Protein 1R9I (pdb70)

Radius of gyration: 6.35 Å; Cα contacts (8 Å, |Δi|>4): 24; chains: 1; bounding box: 12×13×13 Å

Foldseek 3Di:
DPLVVHVPVVDPVNCDPD

Secondary structure (DSSP, 8-state):
-TTTT--GGGSTTT----

Organism: Conus purpurascens (NCBI:txid41690)

Solvent-accessible surface area: 2075 Å² total

Sequence (18 aa):
RLCCGFKSCRSRQCKHRCRLCCGFKSCRSRQCKHRCRLCCGFKSCRSRQCKHRCRLCCGFKSCRSRQCKHRCRLCCGFKSCRSRQCKHRCRLCCGFKSCRSRQCKHRCRLCCGFKSCRSRQCKHRCRLCCGFKSCRSRQCKHRCRLCCGFKSCRSRQCKHRCRLCCGFKSCRSRQCKHRCRLCCGFKSCRSRQCKHRCRLCCGFKSCRSRQCKHRCRLCCGFKSCRSRQCKHRCRLCCGFKSCRSRQCKHRCRLCCGFKSCRSRQCKHRCRLCCGFKSCRSRQCKHRCRLCCGFKSCRSRQCKHRCRLCCGFKSCRSRQCKHRCRLCCGFKSCRSRQCKHRCRLCCGFKSCRSRQCKHRC

InterPro domains:
  IPR004214 Conotoxin [PF02950] (2-71)
  IPR008036 Conotoxin, mu-type [PS60013] (53-71)

Structure (mmCIF, N/CA/C/O backbone):
data_1R9I
#
_entry.id   1R9I
#
loop_
_atom_site.group_PDB
_atom_site.id
_atom_site.type_symbol
_atom_site.label_atom_id
_atom_site.label_alt_id
_atom_site.label_comp_id
_atom_site.label_asym_id
_atom_site.label_entity_id
_atom_site.label_seq_id
_atom_site.pdbx_PDB_ins_code
_atom_site.Cartn_x
_atom_site.Cartn_y
_atom_site.Cartn_z
_atom_site.occupancy
_atom_site.B_iso_or_equiv
_atom_site.auth_seq_id
_atom_site.auth_comp_id
_atom_site.auth_asym_id
_atom_site.auth_atom_id
_atom_site.pdbx_PDB_model_num
ATOM 15 N N . ARG A 1 2 ? -4.541 3.268 4.162 1.00 0.00 2 ARG A N 1
ATOM 16 C CA . ARG A 1 2 ? -3.149 3.586 4.611 1.00 0.00 2 ARG A CA 1
ATOM 17 C C . ARG A 1 2 ? -2.200 2.476 4.115 1.00 0.00 2 ARG A C 1
ATOM 18 O O . ARG A 1 2 ? -1.370 1.982 4.850 1.00 0.00 2 ARG A O 1
ATOM 39 N N . LEU A 1 3 ? -2.354 2.124 2.865 1.00 0.00 3 LEU A N 1
ATOM 40 C CA . LEU A 1 3 ? -1.521 1.058 2.226 1.00 0.00 3 LEU A CA 1
ATOM 41 C C . LEU A 1 3 ? 0.005 1.339 2.194 1.00 0.00 3 LEU A C 1
ATOM 42 O O . LEU A 1 3 ? 0.602 1.710 3.184 1.00 0.00 3 LEU A O 1
ATOM 58 N N . CYS A 1 4 ? 0.580 1.142 1.036 1.00 0.00 4 CYS A N 1
ATOM 59 C CA . CYS A 1 4 ? 2.030 1.340 0.757 1.00 0.00 4 CYS A CA 1
ATOM 60 C C . CYS A 1 4 ? 2.731 2.451 1.532 1.00 0.00 4 CYS A C 1
ATOM 61 O O . CYS A 1 4 ? 3.732 2.200 2.176 1.00 0.00 4 CYS A O 1
ATOM 68 N N . CYS A 1 5 ? 2.185 3.636 1.449 1.00 0.00 5 CYS A N 1
ATOM 69 C CA . CYS A 1 5 ? 2.824 4.781 2.166 1.00 0.00 5 CYS A CA 1
ATOM 70 C C . CYS A 1 5 ? 2.186 5.022 3.543 1.00 0.00 5 CYS A C 1
ATOM 71 O O . CYS A 1 5 ? 2.776 5.669 4.385 1.00 0.00 5 CYS A O 1
ATOM 78 N N . GLY A 1 6 ? 1.003 4.495 3.748 1.00 0.00 6 GLY A N 1
ATOM 79 C CA . GLY A 1 6 ? 0.317 4.682 5.064 1.00 0.00 6 GLY A CA 1
ATOM 80 C C . GLY A 1 6 ? 1.083 3.886 6.128 1.00 0.00 6 GLY A C 1
ATOM 81 O O . GLY A 1 6 ? 1.555 4.451 7.096 1.00 0.00 6 GLY A O 1
ATOM 85 N N . PHE A 1 7 ? 1.179 2.597 5.906 1.00 0.00 7 PHE A N 1
ATOM 86 C CA . PHE A 1 7 ? 1.905 1.696 6.853 1.00 0.00 7 PHE A CA 1
ATOM 87 C C . PHE A 1 7 ? 2.851 0.735 6.093 1.00 0.00 7 PHE A C 1
ATOM 88 O O . PHE A 1 7 ? 2.580 0.328 4.975 1.00 0.00 7 PHE A O 1
ATOM 120 N N . LYS A 1 9 ? 3.655 -2.213 6.106 1.00 0.00 9 LYS A N 1
ATOM 121 C CA . LYS A 1 9 ? 3.266 -3.605 5.738 1.00 0.00 9 LYS A CA 1
ATOM 122 C C . LYS A 1 9 ? 3.046 -3.695 4.226 1.00 0.00 9 LYS A C 1
ATOM 123 O O . LYS A 1 9 ? 3.348 -4.721 3.643 1.00 0.00 9 LYS A O 1
ATOM 142 N N . SER A 1 10 ? 2.539 -2.642 3.621 1.00 0.00 10 SER A N 1
ATOM 143 C CA . SER A 1 10 ? 2.317 -2.698 2.151 1.00 0.00 10 SER A CA 1
ATOM 144 C C . SER A 1 10 ? 3.627 -2.450 1.381 1.00 0.00 10 SER A C 1
ATOM 145 O O . SER A 1 10 ? 3.739 -2.898 0.259 1.00 0.00 10 SER A O 1
ATOM 153 N N . CYS A 1 11 ? 4.575 -1.761 1.986 1.00 0.00 11 CYS A N 1
ATOM 154 C CA . CYS A 1 11 ? 5.886 -1.480 1.296 1.00 0.00 11 CYS A CA 1
ATOM 155 C C . CYS A 1 11 ? 6.650 -2.721 0.810 1.00 0.00 11 CYS A C 1
ATOM 156 O O . CYS A 1 11 ? 7.586 -2.598 0.043 1.00 0.00 11 CYS A O 1
ATOM 163 N N . ARG A 1 12 ? 6.231 -3.874 1.260 1.00 0.00 12 ARG A N 1
ATOM 164 C CA . ARG A 1 12 ? 6.910 -5.142 0.850 1.00 0.00 12 ARG A CA 1
ATOM 165 C C . ARG A 1 12 ? 6.446 -5.549 -0.566 1.00 0.00 12 ARG A C 1
ATOM 166 O O . ARG A 1 12 ? 6.965 -6.480 -1.152 1.00 0.00 12 ARG A O 1
ATOM 187 N N . SER A 1 13 ? 5.478 -4.824 -1.072 1.00 0.00 13 SER A N 1
ATOM 188 C CA . SER A 1 13 ? 4.922 -5.091 -2.431 1.00 0.00 13 SER A CA 1
ATOM 189 C C . SER A 1 13 ? 5.820 -4.444 -3.497 1.00 0.00 13 SER A C 1
ATOM 190 O O . SER A 1 13 ? 6.506 -3.475 -3.235 1.00 0.00 13 SER A O 1
ATOM 198 N N . ARG A 1 14 ? 5.771 -5.022 -4.672 1.00 0.00 14 ARG A N 1
ATOM 199 C CA . ARG A 1 14 ? 6.578 -4.527 -5.830 1.00 0.00 14 ARG A CA 1
ATOM 200 C C . ARG A 1 14 ? 6.179 -3.081 -6.178 1.00 0.00 14 ARG A C 1
ATOM 201 O O . ARG A 1 14 ? 7.018 -2.229 -6.398 1.00 0.00 14 ARG A O 1
ATOM 222 N N . GLN A 1 15 ? 4.885 -2.877 -6.208 1.00 0.00 15 GLN A N 1
ATOM 223 C CA . GLN A 1 15 ? 4.296 -1.541 -6.532 1.00 0.00 15 GLN A CA 1
ATOM 224 C C . GLN A 1 15 ? 4.517 -0.532 -5.394 1.00 0.00 15 GLN A C 1
ATOM 225 O O . GLN A 1 15 ? 4.701 0.639 -5.659 1.00 0.00 15 GLN A O 1
ATOM 239 N N . CYS A 1 16 ? 4.498 -1.003 -4.170 1.00 0.00 16 CYS A N 1
ATOM 240 C CA . CYS A 1 16 ? 4.700 -0.088 -3.001 1.00 0.00 16 CYS A CA 1
ATOM 241 C C . CYS A 1 16 ? 6.161 0.296 -2.702 1.00 0.00 16 CYS A C 1
ATOM 242 O O . CYS A 1 16 ? 6.403 1.361 -2.164 1.00 0.00 16 CYS A O 1
ATOM 249 N N . LYS A 1 17 ? 7.079 -0.570 -3.052 1.00 0.00 17 LYS A N 1
ATOM 250 C CA . LYS A 1 17 ? 8.540 -0.323 -2.810 1.00 0.00 17 LYS A CA 1
ATOM 251 C C . LYS A 1 17 ? 9.006 1.120 -3.131 1.00 0.00 17 LYS A C 1
ATOM 252 O O . LYS A 1 17 ? 9.669 1.714 -2.302 1.00 0.00 17 LYS A O 1
ATOM 286 N N . HIS A 1 19 ? 7.760 4.046 -3.186 1.00 0.00 19 HIS A N 1
ATOM 287 C CA . HIS A 1 19 ? 7.024 5.223 -2.621 1.00 0.00 19 HIS A CA 1
ATOM 288 C C . HIS A 1 19 ? 7.931 6.052 -1.709 1.00 0.00 19 HIS A C 1
ATOM 289 O O . HIS A 1 19 ? 8.972 5.590 -1.289 1.00 0.00 19 HIS A O 1
ATOM 303 N N . ARG A 1 20 ? 7.497 7.256 -1.433 1.00 0.00 20 ARG A N 1
ATOM 304 C CA . ARG A 1 20 ? 8.281 8.180 -0.552 1.00 0.00 20 ARG A CA 1
ATOM 305 C C . ARG A 1 20 ? 8.383 7.637 0.879 1.00 0.00 20 ARG A C 1
ATOM 306 O O . ARG A 1 20 ? 9.352 7.892 1.567 1.00 0.00 20 ARG A O 1
ATOM 327 N N . CYS A 1 21 ? 7.375 6.901 1.277 1.00 0.00 21 CYS A N 1
ATOM 328 C CA . CYS A 1 21 ? 7.350 6.310 2.654 1.00 0.00 21 CYS A CA 1
ATOM 329 C C . CYS A 1 21 ? 8.103 4.971 2.666 1.00 0.00 21 CYS A C 1
ATOM 330 O O . CYS A 1 21 ? 8.472 4.477 3.714 1.00 0.00 21 CYS A O 1
ATOM 364 N N . ARG A 1 2 ? -3.426 6.203 2.054 1.00 0.00 2 ARG A N 2
ATOM 365 C CA . ARG A 1 2 ? -2.566 5.326 1.210 1.00 0.00 2 ARG A CA 2
ATOM 366 C C . ARG A 1 2 ? -1.994 4.211 2.090 1.00 0.00 2 ARG A C 2
ATOM 367 O O . ARG A 1 2 ? -1.394 4.472 3.116 1.00 0.00 2 ARG A O 2
ATOM 388 N N . LEU A 1 3 ? -2.212 3.001 1.643 1.00 0.00 3 LEU A N 2
ATOM 389 C CA . LEU A 1 3 ? -1.724 1.792 2.376 1.00 0.00 3 LEU A CA 2
ATOM 390 C C . LEU A 1 3 ? -0.206 1.928 2.562 1.00 0.00 3 LEU A C 2
ATOM 391 O O . LEU A 1 3 ? 0.255 2.168 3.659 1.00 0.00 3 LEU A O 2
ATOM 407 N N . CYS A 1 4 ? 0.498 1.759 1.471 1.00 0.00 4 CYS A N 2
ATOM 408 C CA . CYS A 1 4 ? 1.991 1.857 1.403 1.00 0.00 4 CYS A CA 2
ATOM 409 C C . CYS A 1 4 ? 2.512 2.973 2.320 1.00 0.00 4 CYS A C 2
ATOM 410 O O . CYS A 1 4 ? 3.336 2.748 3.185 1.00 0.00 4 CYS A O 2
ATOM 417 N N . CYS A 1 5 ? 1.981 4.147 2.078 1.00 0.00 5 CYS A N 2
ATOM 418 C CA . CYS A 1 5 ? 2.372 5.352 2.864 1.00 0.00 5 CYS A CA 2
ATOM 419 C C . CYS A 1 5 ? 1.428 5.481 4.074 1.00 0.00 5 CYS A C 2
ATOM 420 O O . CYS A 1 5 ? 0.819 6.510 4.301 1.00 0.00 5 CYS A O 2
ATOM 427 N N . GLY A 1 6 ? 1.346 4.406 4.814 1.00 0.00 6 GLY A N 2
ATOM 428 C CA . GLY A 1 6 ? 0.476 4.357 6.027 1.00 0.00 6 GLY A CA 2
ATOM 429 C C . GLY A 1 6 ? 0.920 3.214 6.943 1.00 0.00 6 GLY A C 2
ATOM 430 O O . GLY A 1 6 ? 0.904 3.354 8.151 1.00 0.00 6 GLY A O 2
ATOM 434 N N . PHE A 1 7 ? 1.302 2.116 6.336 1.00 0.00 7 PHE A N 2
ATOM 435 C CA . PHE A 1 7 ? 1.760 0.925 7.112 1.00 0.00 7 PHE A CA 2
ATOM 436 C C . PHE A 1 7 ? 2.609 -0.044 6.256 1.00 0.00 7 PHE A C 2
ATOM 437 O O . PHE A 1 7 ? 2.360 -0.228 5.077 1.00 0.00 7 PHE A O 2
ATOM 469 N N . LYS A 1 9 ? 3.083 -3.034 5.735 1.00 0.00 9 LYS A N 2
ATOM 470 C CA . LYS A 1 9 ? 2.585 -4.270 5.063 1.00 0.00 9 LYS A CA 2
ATOM 471 C C . LYS A 1 9 ? 2.545 -4.014 3.558 1.00 0.00 9 LYS A C 2
ATOM 472 O O . LYS A 1 9 ? 2.890 -4.894 2.793 1.00 0.00 9 LYS A O 2
ATOM 491 N N . SER A 1 10 ? 2.135 -2.827 3.165 1.00 0.00 10 SER A N 2
ATOM 492 C CA . SER A 1 10 ? 2.086 -2.538 1.710 1.00 0.00 10 SER A CA 2
ATOM 493 C C . SER A 1 10 ? 3.503 -2.188 1.244 1.00 0.00 10 SER A C 2
ATOM 494 O O . SER A 1 10 ? 3.894 -2.636 0.186 1.00 0.00 10 SER A O 2
ATOM 502 N N . CYS A 1 11 ? 4.248 -1.420 2.010 1.00 0.00 11 CYS A N 2
ATOM 503 C CA . CYS A 1 11 ? 5.647 -1.070 1.571 1.00 0.00 11 CYS A CA 2
ATOM 504 C C . CYS A 1 11 ? 6.533 -2.287 1.280 1.00 0.00 11 CYS A C 2
ATOM 505 O O . CYS A 1 11 ? 7.528 -2.170 0.590 1.00 0.00 11 CYS A O 2
ATOM 512 N N . ARG A 1 12 ? 6.140 -3.415 1.811 1.00 0.00 12 ARG A N 2
ATOM 513 C CA . ARG A 1 12 ? 6.921 -4.670 1.605 1.00 0.00 12 ARG A CA 2
ATOM 514 C C . ARG A 1 12 ? 6.581 -5.317 0.239 1.00 0.00 12 ARG A C 2
ATOM 515 O O . ARG A 1 12 ? 6.957 -6.443 -0.021 1.00 0.00 12 ARG A O 2
ATOM 536 N N . SER A 1 13 ? 5.880 -4.584 -0.598 1.00 0.00 13 SER A N 2
ATOM 537 C CA . SER A 1 13 ? 5.492 -5.103 -1.952 1.00 0.00 13 SER A CA 2
ATOM 538 C C . SER A 1 13 ? 6.237 -4.318 -3.042 1.00 0.00 13 SER A C 2
ATOM 539 O O . SER A 1 13 ? 6.793 -3.265 -2.790 1.00 0.00 13 SER A O 2
ATOM 547 N N . ARG A 1 14 ? 6.210 -4.873 -4.227 1.00 0.00 14 ARG A N 2
ATOM 548 C CA . ARG A 1 14 ? 6.883 -4.244 -5.405 1.00 0.00 14 ARG A CA 2
ATOM 549 C C . ARG A 1 14 ? 6.140 -2.963 -5.823 1.00 0.00 14 ARG A C 2
ATOM 550 O O . ARG A 1 14 ? 6.748 -1.998 -6.246 1.00 0.00 14 ARG A O 2
ATOM 571 N N . GLN A 1 15 ? 4.838 -3.004 -5.684 1.00 0.00 15 GLN A N 2
ATOM 572 C CA . GLN A 1 15 ? 3.974 -1.839 -6.049 1.00 0.00 15 GLN A CA 2
ATOM 573 C C . GLN A 1 15 ? 4.332 -0.609 -5.199 1.00 0.00 15 GLN A C 2
ATOM 574 O O . GLN A 1 15 ? 4.458 0.485 -5.714 1.00 0.00 15 GLN A O 2
ATOM 588 N N . CYS A 1 16 ? 4.480 -0.844 -3.920 1.00 0.00 16 CYS A N 2
ATOM 589 C CA . CYS A 1 16 ? 4.829 0.252 -2.966 1.00 0.00 16 CYS A CA 2
ATOM 590 C C . CYS A 1 16 ? 6.333 0.570 -2.898 1.00 0.00 16 CYS A C 2
ATOM 591 O O . CYS A 1 16 ? 6.710 1.626 -2.424 1.00 0.00 16 CYS A O 2
ATOM 598 N N . LYS A 1 17 ? 7.139 -0.349 -3.368 1.00 0.00 17 LYS A N 2
ATOM 599 C CA . LYS A 1 17 ? 8.625 -0.159 -3.349 1.00 0.00 17 LYS A CA 2
ATOM 600 C C . LYS A 1 17 ? 9.125 1.228 -3.841 1.00 0.00 17 LYS A C 2
ATOM 601 O O . LYS A 1 17 ? 9.870 1.865 -3.120 1.00 0.00 17 LYS A O 2
ATOM 635 N N . HIS A 1 19 ? 7.965 4.135 -3.976 1.00 0.00 19 HIS A N 2
ATOM 636 C CA . HIS A 1 19 ? 7.469 5.371 -3.298 1.00 0.00 19 HIS A CA 2
ATOM 637 C C . HIS A 1 19 ? 8.462 5.884 -2.264 1.00 0.00 19 HIS A C 2
ATOM 638 O O . HIS A 1 19 ? 9.119 5.107 -1.602 1.00 0.00 19 HIS A O 2
ATOM 652 N N . ARG A 1 20 ? 8.529 7.189 -2.171 1.00 0.00 20 ARG A N 2
ATOM 653 C CA . ARG A 1 20 ? 9.452 7.861 -1.205 1.00 0.00 20 ARG A CA 2
ATOM 654 C C . ARG A 1 20 ? 8.996 7.601 0.238 1.00 0.00 20 ARG A C 2
ATOM 655 O O . ARG A 1 20 ? 9.771 7.747 1.162 1.00 0.00 20 ARG A O 2
ATOM 676 N N . CYS A 1 21 ? 7.750 7.222 0.383 1.00 0.00 21 CYS A N 2
ATOM 677 C CA . CYS A 1 21 ? 7.190 6.937 1.744 1.00 0.00 21 CYS A CA 2
ATOM 678 C C . CYS A 1 21 ? 7.812 5.634 2.258 1.00 0.00 21 CYS A C 2
ATOM 679 O O . CYS A 1 21 ? 7.999 5.441 3.443 1.00 0.00 21 CYS A O 2
ATOM 713 N N . ARG A 1 2 ? -3.755 4.909 0.463 1.00 0.00 2 ARG A N 3
ATOM 714 C CA . ARG A 1 2 ? -2.313 4.812 0.843 1.00 0.00 2 ARG A CA 3
ATOM 715 C C . ARG A 1 2 ? -2.052 3.666 1.836 1.00 0.00 2 ARG A C 3
ATOM 716 O O . ARG A 1 2 ? -2.004 3.875 3.034 1.00 0.00 2 ARG A O 3
ATOM 737 N N . LEU A 1 3 ? -1.894 2.477 1.306 1.00 0.00 3 LEU A N 3
ATOM 738 C CA . LEU A 1 3 ? -1.629 1.287 2.176 1.00 0.00 3 LEU A CA 3
ATOM 739 C C . LEU A 1 3 ? -0.133 1.321 2.512 1.00 0.00 3 LEU A C 3
ATOM 740 O O . LEU A 1 3 ? 0.259 1.313 3.660 1.00 0.00 3 LEU A O 3
ATOM 756 N N . CYS A 1 4 ? 0.628 1.352 1.449 1.00 0.00 4 CYS A N 3
ATOM 757 C CA . CYS A 1 4 ? 2.120 1.397 1.467 1.00 0.00 4 CYS A CA 3
ATOM 758 C C . CYS A 1 4 ? 2.641 2.472 2.433 1.00 0.00 4 CYS A C 3
ATOM 759 O O . CYS A 1 4 ? 3.327 2.179 3.394 1.00 0.00 4 CYS A O 3
ATOM 766 N N . CYS A 1 5 ? 2.273 3.690 2.122 1.00 0.00 5 CYS A N 3
ATOM 767 C CA . CYS A 1 5 ? 2.694 4.861 2.943 1.00 0.00 5 CYS A CA 3
ATOM 768 C C . CYS A 1 5 ? 1.978 4.893 4.294 1.00 0.00 5 CYS A C 3
ATOM 769 O O . CYS A 1 5 ? 2.594 5.164 5.308 1.00 0.00 5 CYS A O 3
ATOM 776 N N . GLY A 1 6 ? 0.696 4.615 4.265 1.00 0.00 6 GLY A N 3
ATOM 777 C CA . GLY A 1 6 ? -0.120 4.614 5.520 1.00 0.00 6 GLY A CA 3
ATOM 778 C C . GLY A 1 6 ? 0.463 3.652 6.560 1.00 0.00 6 GLY A C 3
ATOM 779 O O . GLY A 1 6 ? 0.432 3.922 7.744 1.00 0.00 6 GLY A O 3
ATOM 783 N N . PHE A 1 7 ? 0.976 2.553 6.065 1.00 0.00 7 PHE A N 3
ATOM 784 C CA . PHE A 1 7 ? 1.585 1.514 6.946 1.00 0.00 7 PHE A CA 3
ATOM 785 C C . PHE A 1 7 ? 2.536 0.559 6.173 1.00 0.00 7 PHE A C 3
ATOM 786 O O . PHE A 1 7 ? 2.230 0.095 5.086 1.00 0.00 7 PHE A O 3
ATOM 818 N N . LYS A 1 9 ? 3.341 -2.320 6.112 1.00 0.00 9 LYS A N 3
ATOM 819 C CA . LYS A 1 9 ? 2.968 -3.723 5.777 1.00 0.00 9 LYS A CA 3
ATOM 820 C C . LYS A 1 9 ? 2.859 -3.843 4.254 1.00 0.00 9 LYS A C 3
ATOM 821 O O . LYS A 1 9 ? 3.233 -4.870 3.718 1.00 0.00 9 LYS A O 3
ATOM 840 N N . SER A 1 10 ? 2.367 -2.817 3.589 1.00 0.00 10 SER A N 3
ATOM 841 C CA . SER A 1 10 ? 2.265 -2.943 2.106 1.00 0.00 10 SER A CA 3
ATOM 842 C C . SER A 1 10 ? 3.600 -2.613 1.421 1.00 0.00 10 SER A C 3
ATOM 843 O O . SER A 1 10 ? 3.779 -2.979 0.277 1.00 0.00 10 SER A O 3
ATOM 851 N N . CYS A 1 11 ? 4.502 -1.952 2.117 1.00 0.00 11 CYS A N 3
ATOM 852 C CA . CYS A 1 11 ? 5.829 -1.605 1.497 1.00 0.00 11 CYS A CA 3
ATOM 853 C C . CYS A 1 11 ? 6.647 -2.820 1.019 1.00 0.00 11 CYS A C 3
ATOM 854 O O . CYS A 1 11 ? 7.632 -2.653 0.325 1.00 0.00 11 CYS A O 3
ATOM 861 N N . ARG A 1 12 ? 6.221 -3.999 1.393 1.00 0.00 12 ARG A N 3
ATOM 862 C CA . ARG A 1 12 ? 6.951 -5.238 0.980 1.00 0.00 12 ARG A CA 3
ATOM 863 C C . ARG A 1 12 ? 6.587 -5.602 -0.478 1.00 0.00 12 ARG A C 3
ATOM 864 O O . ARG A 1 12 ? 7.234 -6.428 -1.093 1.00 0.00 12 ARG A O 3
ATOM 885 N N . SER A 1 13 ? 5.561 -4.960 -0.983 1.00 0.00 13 SER A N 3
ATOM 886 C CA . SER A 1 13 ? 5.087 -5.202 -2.380 1.00 0.00 13 SER A CA 3
ATOM 887 C C . SER A 1 13 ? 5.871 -4.331 -3.369 1.00 0.00 13 SER A C 3
ATOM 888 O O . SER A 1 13 ? 6.218 -3.205 -3.060 1.00 0.00 13 SER A O 3
ATOM 896 N N . ARG A 1 14 ? 6.116 -4.894 -4.529 1.00 0.00 14 ARG A N 3
ATOM 897 C CA . ARG A 1 14 ? 6.870 -4.171 -5.601 1.00 0.00 14 ARG A CA 3
ATOM 898 C C . ARG A 1 14 ? 6.198 -2.828 -5.924 1.00 0.00 14 ARG A C 3
ATOM 899 O O . ARG A 1 14 ? 6.865 -1.831 -6.116 1.00 0.00 14 ARG A O 3
ATOM 920 N N . GLN A 1 15 ? 4.888 -2.857 -5.966 1.00 0.00 15 GLN A N 3
ATOM 921 C CA . GLN A 1 15 ? 4.090 -1.629 -6.268 1.00 0.00 15 GLN A CA 3
ATOM 922 C C . GLN A 1 15 ? 4.409 -0.510 -5.264 1.00 0.00 15 GLN A C 3
ATOM 923 O O . GLN A 1 15 ? 4.414 0.652 -5.620 1.00 0.00 15 GLN A O 3
ATOM 937 N N . CYS A 1 16 ? 4.665 -0.907 -4.043 1.00 0.00 16 CYS A N 3
ATOM 938 C CA . CYS A 1 16 ? 4.991 0.077 -2.970 1.00 0.00 16 CYS A CA 3
ATOM 939 C C . CYS A 1 16 ? 6.465 0.499 -2.903 1.00 0.00 16 CYS A C 3
ATOM 940 O O . CYS A 1 16 ? 6.757 1.559 -2.382 1.00 0.00 16 CYS A O 3
ATOM 947 N N . LYS A 1 17 ? 7.351 -0.321 -3.414 1.00 0.00 17 LYS A N 3
ATOM 948 C CA . LYS A 1 17 ? 8.814 0.028 -3.382 1.00 0.00 17 LYS A CA 3
ATOM 949 C C . LYS A 1 17 ? 9.141 1.455 -3.895 1.00 0.00 17 LYS A C 3
ATOM 950 O O . LYS A 1 17 ? 9.859 2.162 -3.216 1.00 0.00 17 LYS A O 3
ATOM 984 N N . HIS A 1 19 ? 7.733 4.086 -3.710 1.00 0.00 19 HIS A N 3
ATOM 985 C CA . HIS A 1 19 ? 7.154 5.169 -2.861 1.00 0.00 19 HIS A CA 3
ATOM 986 C C . HIS A 1 19 ? 8.239 5.731 -1.961 1.00 0.00 19 HIS A C 3
ATOM 987 O O . HIS A 1 19 ? 9.004 4.984 -1.389 1.00 0.00 19 HIS A O 3
ATOM 1001 N N . ARG A 1 20 ? 8.265 7.037 -1.872 1.00 0.00 20 ARG A N 3
ATOM 1002 C CA . ARG A 1 20 ? 9.277 7.736 -1.021 1.00 0.00 20 ARG A CA 3
ATOM 1003 C C . ARG A 1 20 ? 8.969 7.470 0.461 1.00 0.00 20 ARG A C 3
ATOM 1004 O O . ARG A 1 20 ? 9.807 7.677 1.318 1.00 0.00 20 ARG A O 3
ATOM 1025 N N . CYS A 1 21 ? 7.764 7.014 0.707 1.00 0.00 21 CYS A N 3
ATOM 1026 C CA . CYS A 1 21 ? 7.316 6.705 2.103 1.00 0.00 21 CYS A CA 3
ATOM 1027 C C . CYS A 1 21 ? 8.005 5.405 2.536 1.00 0.00 21 CYS A C 3
ATOM 1028 O O . CYS A 1 21 ? 8.323 5.210 3.693 1.00 0.00 21 CYS A O 3
ATOM 1062 N N . ARG A 1 2 ? -3.548 5.581 1.568 1.00 0.00 2 ARG A N 4
ATOM 1063 C CA . ARG A 1 2 ? -2.152 5.370 2.054 1.00 0.00 2 ARG A CA 4
ATOM 1064 C C . ARG A 1 2 ? -2.004 3.957 2.633 1.00 0.00 2 ARG A C 4
ATOM 1065 O O . ARG A 1 2 ? -2.189 3.734 3.813 1.00 0.00 2 ARG A O 4
ATOM 1086 N N . LEU A 1 3 ? -1.676 3.036 1.763 1.00 0.00 3 LEU A N 4
ATOM 1087 C CA . LEU A 1 3 ? -1.497 1.620 2.195 1.00 0.00 3 LEU A CA 4
ATOM 1088 C C . LEU A 1 3 ? -0.036 1.460 2.619 1.00 0.00 3 LEU A C 4
ATOM 1089 O O . LEU A 1 3 ? 0.268 1.254 3.776 1.00 0.00 3 LEU A O 4
ATOM 1105 N N . CYS A 1 4 ? 0.805 1.563 1.627 1.00 0.00 4 CYS A N 4
ATOM 1106 C CA . CYS A 1 4 ? 2.285 1.452 1.756 1.00 0.00 4 CYS A CA 4
ATOM 1107 C C . CYS A 1 4 ? 2.848 2.424 2.804 1.00 0.00 4 CYS A C 4
ATOM 1108 O O . CYS A 1 4 ? 3.470 2.022 3.768 1.00 0.00 4 CYS A O 4
ATOM 1115 N N . CYS A 1 5 ? 2.585 3.684 2.561 1.00 0.00 5 CYS A N 4
ATOM 1116 C CA . CYS A 1 5 ? 3.071 4.763 3.470 1.00 0.00 5 CYS A CA 4
ATOM 1117 C C . CYS A 1 5 ? 2.296 4.788 4.790 1.00 0.00 5 CYS A C 4
ATOM 1118 O O . CYS A 1 5 ? 2.875 5.007 5.836 1.00 0.00 5 CYS A O 4
ATOM 1125 N N . GLY A 1 6 ? 1.008 4.564 4.699 1.00 0.00 6 GLY A N 4
ATOM 1126 C CA . GLY A 1 6 ? 0.152 4.566 5.926 1.00 0.00 6 GLY A CA 4
ATOM 1127 C C . GLY A 1 6 ? 0.567 3.444 6.883 1.00 0.00 6 GLY A C 4
ATOM 1128 O O . GLY A 1 6 ? 0.524 3.618 8.086 1.00 0.00 6 GLY A O 4
ATOM 1132 N N . PHE A 1 7 ? 0.955 2.327 6.317 1.00 0.00 7 PHE A N 4
ATOM 1133 C CA . PHE A 1 7 ? 1.385 1.159 7.143 1.00 0.00 7 PHE A CA 4
ATOM 1134 C C . PHE A 1 7 ? 2.246 0.127 6.367 1.00 0.00 7 PHE A C 4
ATOM 1135 O O . PHE A 1 7 ? 1.979 -0.204 5.223 1.00 0.00 7 PHE A O 4
ATOM 1167 N N . LYS A 1 9 ? 2.720 -2.833 6.047 1.00 0.00 9 LYS A N 4
ATOM 1168 C CA . LYS A 1 9 ? 2.230 -4.133 5.502 1.00 0.00 9 LYS A CA 4
ATOM 1169 C C . LYS A 1 9 ? 2.213 -4.071 3.974 1.00 0.00 9 LYS A C 4
ATOM 1170 O O . LYS A 1 9 ? 2.515 -5.066 3.342 1.00 0.00 9 LYS A O 4
ATOM 1189 N N . SER A 1 10 ? 1.871 -2.931 3.413 1.00 0.00 10 SER A N 4
ATOM 1190 C CA . SER A 1 10 ? 1.851 -2.860 1.922 1.00 0.00 10 SER A CA 4
ATOM 1191 C C . SER A 1 10 ? 3.252 -2.499 1.419 1.00 0.00 10 SER A C 4
ATOM 1192 O O . SER A 1 10 ? 3.665 -2.970 0.381 1.00 0.00 10 SER A O 4
ATOM 1200 N N . CYS A 1 11 ? 3.929 -1.680 2.185 1.00 0.00 11 CYS A N 4
ATOM 1201 C CA . CYS A 1 11 ? 5.322 -1.192 1.886 1.00 0.00 11 CYS A CA 4
ATOM 1202 C C . CYS A 1 11 ? 6.322 -2.288 1.457 1.00 0.00 11 CYS A C 4
ATOM 1203 O O . CYS A 1 11 ? 7.335 -1.996 0.850 1.00 0.00 11 CYS A O 4
ATOM 1210 N N . ARG A 1 12 ? 5.995 -3.511 1.787 1.00 0.00 12 ARG A N 4
ATOM 1211 C CA . ARG A 1 12 ? 6.858 -4.690 1.452 1.00 0.00 12 ARG A CA 4
ATOM 1212 C C . ARG A 1 12 ? 6.705 -5.163 -0.015 1.00 0.00 12 ARG A C 4
ATOM 1213 O O . ARG A 1 12 ? 7.473 -5.988 -0.473 1.00 0.00 12 ARG A O 4
ATOM 1234 N N . SER A 1 13 ? 5.734 -4.629 -0.712 1.00 0.00 13 SER A N 4
ATOM 1235 C CA . SER A 1 13 ? 5.494 -5.021 -2.139 1.00 0.00 13 SER A CA 4
ATOM 1236 C C . SER A 1 13 ? 6.297 -4.169 -3.125 1.00 0.00 13 SER A C 4
ATOM 1237 O O . SER A 1 13 ? 6.647 -3.041 -2.837 1.00 0.00 13 SER A O 4
ATOM 1245 N N . ARG A 1 14 ? 6.555 -4.759 -4.268 1.00 0.00 14 ARG A N 4
ATOM 1246 C CA . ARG A 1 14 ? 7.326 -4.057 -5.341 1.00 0.00 14 ARG A CA 4
ATOM 1247 C C . ARG A 1 14 ? 6.546 -2.801 -5.755 1.00 0.00 14 ARG A C 4
ATOM 1248 O O . ARG A 1 14 ? 7.127 -1.797 -6.114 1.00 0.00 14 ARG A O 4
ATOM 1269 N N . GLN A 1 15 ? 5.243 -2.919 -5.681 1.00 0.00 15 GLN A N 4
ATOM 1270 C CA . GLN A 1 15 ? 4.323 -1.797 -6.041 1.00 0.00 15 GLN A CA 4
ATOM 1271 C C . GLN A 1 15 ? 4.631 -0.599 -5.131 1.00 0.00 15 GLN A C 4
ATOM 1272 O O . GLN A 1 15 ? 4.617 0.533 -5.575 1.00 0.00 15 GLN A O 4
ATOM 1286 N N . CYS A 1 16 ? 4.900 -0.901 -3.885 1.00 0.00 16 CYS A N 4
ATOM 1287 C CA . CYS A 1 16 ? 5.217 0.162 -2.890 1.00 0.00 16 CYS A CA 4
ATOM 1288 C C . CYS A 1 16 ? 6.664 0.669 -2.926 1.00 0.00 16 CYS A C 4
ATOM 1289 O O . CYS A 1 16 ? 6.910 1.777 -2.493 1.00 0.00 16 CYS A O 4
ATOM 1296 N N . LYS A 1 17 ? 7.579 -0.128 -3.423 1.00 0.00 17 LYS A N 4
ATOM 1297 C CA . LYS A 1 17 ? 9.007 0.332 -3.480 1.00 0.00 17 LYS A CA 4
ATOM 1298 C C . LYS A 1 17 ? 9.211 1.725 -4.140 1.00 0.00 17 LYS A C 4
ATOM 1299 O O . LYS A 1 17 ? 9.930 2.532 -3.582 1.00 0.00 17 LYS A O 4
ATOM 1333 N N . HIS A 1 19 ? 7.566 4.230 -4.028 1.00 0.00 19 HIS A N 4
ATOM 1334 C CA . HIS A 1 19 ? 6.986 5.339 -3.204 1.00 0.00 19 HIS A CA 4
ATOM 1335 C C . HIS A 1 19 ? 8.122 5.981 -2.406 1.00 0.00 19 HIS A C 4
ATOM 1336 O O . HIS A 1 19 ? 9.037 5.293 -2.003 1.00 0.00 19 HIS A O 4
ATOM 1350 N N . ARG A 1 20 ? 8.040 7.270 -2.197 1.00 0.00 20 ARG A N 4
ATOM 1351 C CA . ARG A 1 20 ? 9.109 7.980 -1.421 1.00 0.00 20 ARG A CA 4
ATOM 1352 C C . ARG A 1 20 ? 9.104 7.548 0.055 1.00 0.00 20 ARG A C 4
ATOM 1353 O O . ARG A 1 20 ? 10.077 7.743 0.758 1.00 0.00 20 ARG A O 4
ATOM 1374 N N . CYS A 1 21 ? 8.004 6.971 0.471 1.00 0.00 21 CYS A N 4
ATOM 1375 C CA . CYS A 1 21 ? 7.855 6.499 1.885 1.00 0.00 21 CYS A CA 4
ATOM 1376 C C . CYS A 1 21 ? 8.514 5.118 2.046 1.00 0.00 21 CYS A C 4
ATOM 1377 O O . CYS A 1 21 ? 8.864 4.721 3.141 1.00 0.00 21 CYS A O 4
ATOM 1411 N N . ARG A 1 2 ? -3.057 6.026 1.119 1.00 0.00 2 ARG A N 5
ATOM 1412 C CA . ARG A 1 2 ? -1.581 5.898 1.333 1.00 0.00 2 ARG A CA 5
ATOM 1413 C C . ARG A 1 2 ? -1.339 4.629 2.174 1.00 0.00 2 ARG A C 5
ATOM 1414 O O . ARG A 1 2 ? -0.869 4.688 3.294 1.00 0.00 2 ARG A O 5
ATOM 1435 N N . LEU A 1 3 ? -1.681 3.507 1.590 1.00 0.00 3 LEU A N 5
ATOM 1436 C CA . LEU A 1 3 ? -1.509 2.186 2.273 1.00 0.00 3 LEU A CA 5
ATOM 1437 C C . LEU A 1 3 ? -0.040 1.905 2.648 1.00 0.00 3 LEU A C 5
ATOM 1438 O O . LEU A 1 3 ? 0.268 1.634 3.791 1.00 0.00 3 LEU A O 5
ATOM 1454 N N . CYS A 1 4 ? 0.808 1.980 1.658 1.00 0.00 4 CYS A N 5
ATOM 1455 C CA . CYS A 1 4 ? 2.279 1.751 1.791 1.00 0.00 4 CYS A CA 5
ATOM 1456 C C . CYS A 1 4 ? 2.884 2.611 2.918 1.00 0.00 4 CYS A C 5
ATOM 1457 O O . CYS A 1 4 ? 3.412 2.101 3.888 1.00 0.00 4 CYS A O 5
ATOM 1464 N N . CYS A 1 5 ? 2.771 3.901 2.727 1.00 0.00 5 CYS A N 5
ATOM 1465 C CA . CYS A 1 5 ? 3.301 4.907 3.700 1.00 0.00 5 CYS A CA 5
ATOM 1466 C C . CYS A 1 5 ? 2.660 4.764 5.087 1.00 0.00 5 CYS A C 5
ATOM 1467 O O . CYS A 1 5 ? 3.340 4.722 6.095 1.00 0.00 5 CYS A O 5
ATOM 1474 N N . GLY A 1 6 ? 1.354 4.692 5.071 1.00 0.00 6 GLY A N 5
ATOM 1475 C CA . GLY A 1 6 ? 0.553 4.558 6.322 1.00 0.00 6 GLY A CA 5
ATOM 1476 C C . GLY A 1 6 ? 0.884 3.290 7.104 1.00 0.00 6 GLY A C 5
ATOM 1477 O O . GLY A 1 6 ? 0.846 3.299 8.320 1.00 0.00 6 GLY A O 5
ATOM 1481 N N . PHE A 1 7 ? 1.198 2.238 6.389 1.00 0.00 7 PHE A N 5
ATOM 1482 C CA . PHE A 1 7 ? 1.535 0.951 7.070 1.00 0.00 7 PHE A CA 5
ATOM 1483 C C . PHE A 1 7 ? 2.329 -0.076 6.224 1.00 0.00 7 PHE A C 5
ATOM 1484 O O . PHE A 1 7 ? 2.130 -0.227 5.029 1.00 0.00 7 PHE A O 5
ATOM 1516 N N . LYS A 1 9 ? 2.394 -3.024 5.681 1.00 0.00 9 LYS A N 5
ATOM 1517 C CA . LYS A 1 9 ? 1.732 -4.177 5.005 1.00 0.00 9 LYS A CA 5
ATOM 1518 C C . LYS A 1 9 ? 1.861 -4.003 3.493 1.00 0.00 9 LYS A C 5
ATOM 1519 O O . LYS A 1 9 ? 2.066 -4.988 2.807 1.00 0.00 9 LYS A O 5
ATOM 1538 N N . SER A 1 10 ? 1.747 -2.785 3.005 1.00 0.00 10 SER A N 5
ATOM 1539 C CA . SER A 1 10 ? 1.874 -2.612 1.526 1.00 0.00 10 SER A CA 5
ATOM 1540 C C . SER A 1 10 ? 3.319 -2.253 1.153 1.00 0.00 10 SER A C 5
ATOM 1541 O O . SER A 1 10 ? 3.795 -2.651 0.109 1.00 0.00 10 SER A O 5
ATOM 1549 N N . CYS A 1 11 ? 3.968 -1.519 2.022 1.00 0.00 11 CYS A N 5
ATOM 1550 C CA . CYS A 1 11 ? 5.393 -1.074 1.819 1.00 0.00 11 CYS A CA 5
ATOM 1551 C C . CYS A 1 11 ? 6.373 -2.229 1.535 1.00 0.00 11 CYS A C 5
ATOM 1552 O O . CYS A 1 11 ? 7.450 -2.013 1.013 1.00 0.00 11 CYS A O 5
ATOM 1559 N N . ARG A 1 12 ? 5.958 -3.418 1.889 1.00 0.00 12 ARG A N 5
ATOM 1560 C CA . ARG A 1 12 ? 6.791 -4.645 1.687 1.00 0.00 12 ARG A CA 5
ATOM 1561 C C . ARG A 1 12 ? 6.730 -5.145 0.226 1.00 0.00 12 ARG A C 5
ATOM 1562 O O . ARG A 1 12 ? 7.568 -5.916 -0.199 1.00 0.00 12 ARG A O 5
ATOM 1583 N N . SER A 1 13 ? 5.742 -4.682 -0.495 1.00 0.00 13 SER A N 5
ATOM 1584 C CA . SER A 1 13 ? 5.552 -5.081 -1.922 1.00 0.00 13 SER A CA 5
ATOM 1585 C C . SER A 1 13 ? 6.323 -4.174 -2.885 1.00 0.00 13 SER A C 5
ATOM 1586 O O . SER A 1 13 ? 6.540 -3.008 -2.612 1.00 0.00 13 SER A O 5
ATOM 1594 N N . ARG A 1 14 ? 6.703 -4.768 -3.989 1.00 0.00 14 ARG A N 5
ATOM 1595 C CA . ARG A 1 14 ? 7.464 -4.044 -5.053 1.00 0.00 14 ARG A CA 5
ATOM 1596 C C . ARG A 1 14 ? 6.624 -2.873 -5.576 1.00 0.00 14 ARG A C 5
ATOM 1597 O O . ARG A 1 14 ? 7.156 -1.890 -6.050 1.00 0.00 14 ARG A O 5
ATOM 1618 N N . GLN A 1 15 ? 5.328 -3.029 -5.468 1.00 0.00 15 GLN A N 5
ATOM 1619 C CA . GLN A 1 15 ? 4.373 -1.978 -5.928 1.00 0.00 15 GLN A CA 5
ATOM 1620 C C . GLN A 1 15 ? 4.593 -0.703 -5.095 1.00 0.00 15 GLN A C 5
ATOM 1621 O O . GLN A 1 15 ? 4.502 0.396 -5.608 1.00 0.00 15 GLN A O 5
ATOM 1635 N N . CYS A 1 16 ? 4.876 -0.905 -3.832 1.00 0.00 16 CYS A N 5
ATOM 1636 C CA . CYS A 1 16 ? 5.115 0.237 -2.902 1.00 0.00 16 CYS A CA 5
ATOM 1637 C C . CYS A 1 16 ? 6.548 0.757 -2.851 1.00 0.00 16 CYS A C 5
ATOM 1638 O O . CYS A 1 16 ? 6.749 1.901 -2.497 1.00 0.00 16 CYS A O 5
ATOM 1645 N N . LYS A 1 17 ? 7.506 -0.071 -3.187 1.00 0.00 17 LYS A N 5
ATOM 1646 C CA . LYS A 1 17 ? 8.927 0.407 -3.153 1.00 0.00 17 LYS A CA 5
ATOM 1647 C C . LYS A 1 17 ? 9.194 1.721 -3.939 1.00 0.00 17 LYS A C 5
ATOM 1648 O O . LYS A 1 17 ? 9.903 2.565 -3.428 1.00 0.00 17 LYS A O 5
ATOM 1682 N N . HIS A 1 19 ? 7.557 4.208 -4.077 1.00 0.00 19 HIS A N 5
ATOM 1683 C CA . HIS A 1 19 ? 6.946 5.36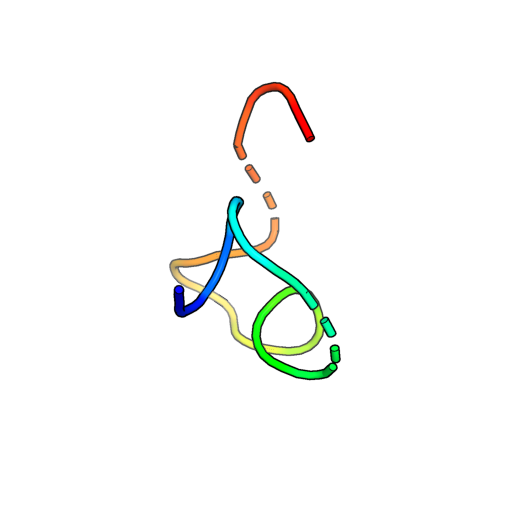9 -3.350 1.00 0.00 19 HIS A CA 5
ATOM 1684 C C . HIS A 1 19 ? 8.030 6.105 -2.566 1.00 0.00 19 HIS A C 5
ATOM 1685 O O . HIS A 1 19 ? 9.012 5.511 -2.167 1.00 0.00 19 HIS A O 5
ATOM 1699 N N . ARG A 1 20 ? 7.818 7.380 -2.366 1.00 0.00 20 ARG A N 5
ATOM 1700 C CA . ARG A 1 20 ? 8.803 8.217 -1.610 1.00 0.00 20 ARG A CA 5
ATOM 1701 C C . ARG A 1 20 ? 8.863 7.757 -0.141 1.00 0.00 20 ARG A C 5
ATOM 1702 O O . ARG A 1 20 ? 9.809 8.042 0.566 1.00 0.00 20 ARG A O 5
ATOM 1723 N N . CYS A 1 21 ? 7.834 7.051 0.256 1.00 0.00 21 CYS A N 5
ATOM 1724 C CA . CYS A 1 21 ? 7.723 6.521 1.648 1.00 0.00 21 CYS A CA 5
ATOM 1725 C C . CYS A 1 21 ? 8.481 5.208 1.854 1.00 0.00 21 CYS A C 5
ATOM 1726 O O . CYS A 1 21 ? 8.893 4.894 2.955 1.00 0.00 21 CYS A O 5
ATOM 1760 N N . ARG A 1 2 ? -3.762 5.997 3.101 1.00 0.00 2 ARG A N 6
ATOM 1761 C CA . ARG A 1 2 ? -2.328 5.868 3.502 1.00 0.00 2 ARG A CA 6
ATOM 1762 C C . ARG A 1 2 ? -1.974 4.373 3.465 1.00 0.00 2 ARG A C 6
ATOM 1763 O O . ARG A 1 2 ? -1.958 3.688 4.470 1.00 0.00 2 ARG A O 6
ATOM 1784 N N . LEU A 1 3 ? -1.701 3.926 2.266 1.00 0.00 3 LEU A N 6
ATOM 1785 C CA . LEU A 1 3 ? -1.333 2.500 2.005 1.00 0.00 3 LEU A CA 6
ATOM 1786 C C . LEU A 1 3 ? 0.133 2.329 2.471 1.00 0.00 3 LEU A C 6
ATOM 1787 O O . LEU A 1 3 ? 0.408 2.481 3.642 1.00 0.00 3 LEU A O 6
ATOM 1803 N N . CYS A 1 4 ? 1.014 2.013 1.555 1.00 0.00 4 CYS A N 6
ATOM 1804 C CA . CYS A 1 4 ? 2.477 1.815 1.807 1.00 0.00 4 CYS A CA 6
ATOM 1805 C C . CYS A 1 4 ? 3.028 2.760 2.899 1.00 0.00 4 CYS A C 6
ATOM 1806 O O . CYS A 1 4 ? 3.605 2.326 3.877 1.00 0.00 4 CYS A O 6
ATOM 1813 N N . CYS A 1 5 ? 2.815 4.034 2.681 1.00 0.00 5 CYS A N 6
ATOM 1814 C CA . CYS A 1 5 ? 3.288 5.087 3.636 1.00 0.00 5 CYS A CA 6
ATOM 1815 C C . CYS A 1 5 ? 2.633 4.977 5.027 1.00 0.00 5 CYS A C 6
ATOM 1816 O O . CYS A 1 5 ? 3.296 5.143 6.033 1.00 0.00 5 CYS A O 6
ATOM 1823 N N . GLY A 1 6 ? 1.353 4.696 5.036 1.00 0.00 6 GLY A N 6
ATOM 1824 C CA . GLY A 1 6 ? 0.598 4.568 6.321 1.00 0.00 6 GLY A CA 6
ATOM 1825 C C . GLY A 1 6 ? 0.921 3.312 7.130 1.00 0.00 6 GLY A C 6
ATOM 1826 O O . GLY A 1 6 ? 1.110 3.400 8.328 1.00 0.00 6 GLY A O 6
ATOM 1830 N N . PHE A 1 7 ? 0.975 2.186 6.462 1.00 0.00 7 PHE A N 6
ATOM 1831 C CA . PHE A 1 7 ? 1.279 0.902 7.166 1.00 0.00 7 PHE A CA 6
ATOM 1832 C C . PHE A 1 7 ? 2.096 -0.118 6.333 1.00 0.00 7 PHE A C 6
ATOM 1833 O O . PHE A 1 7 ? 1.899 -0.282 5.140 1.00 0.00 7 PHE A O 6
ATOM 1865 N N . LYS A 1 9 ? 2.411 -3.127 5.816 1.00 0.00 9 LYS A N 6
ATOM 1866 C CA . LYS A 1 9 ? 1.865 -4.323 5.114 1.00 0.00 9 LYS A CA 6
ATOM 1867 C C . LYS A 1 9 ? 1.959 -4.104 3.606 1.00 0.00 9 LYS A C 6
ATOM 1868 O O . LYS A 1 9 ? 2.230 -5.046 2.885 1.00 0.00 9 LYS A O 6
ATOM 1887 N N . SER A 1 10 ? 1.744 -2.884 3.164 1.00 0.00 10 SER A N 6
ATOM 1888 C CA . SER A 1 10 ? 1.834 -2.644 1.697 1.00 0.00 10 SER A CA 6
ATOM 1889 C C . SER A 1 10 ? 3.293 -2.335 1.352 1.00 0.00 10 SER A C 6
ATOM 1890 O O . SER A 1 10 ? 3.850 -2.922 0.449 1.00 0.00 10 SER A O 6
ATOM 1898 N N . CYS A 1 11 ? 3.849 -1.420 2.104 1.00 0.00 11 CYS A N 6
ATOM 1899 C CA . CYS A 1 11 ? 5.268 -0.938 1.963 1.00 0.00 11 CYS A CA 6
ATOM 1900 C C . CYS A 1 11 ? 6.324 -1.997 1.597 1.00 0.00 11 CYS A C 6
ATOM 1901 O O . CYS A 1 11 ? 7.305 -1.697 0.942 1.00 0.00 11 CYS A O 6
ATOM 1908 N N . ARG A 1 12 ? 6.074 -3.203 2.035 1.00 0.00 12 ARG A N 6
ATOM 1909 C CA . ARG A 1 12 ? 6.995 -4.354 1.780 1.00 0.00 12 ARG A CA 6
ATOM 1910 C C . ARG A 1 12 ? 6.763 -4.976 0.385 1.00 0.00 12 ARG A C 6
ATOM 1911 O O . ARG A 1 12 ? 7.225 -6.065 0.106 1.00 0.00 12 ARG A O 6
ATOM 1932 N N . SER A 1 13 ? 6.059 -4.261 -0.459 1.00 0.00 13 SER A N 6
ATOM 1933 C CA . SER A 1 13 ? 5.771 -4.770 -1.842 1.00 0.00 13 SER A CA 6
ATOM 1934 C C . SER A 1 13 ? 6.541 -4.012 -2.932 1.00 0.00 13 SER A C 6
ATOM 1935 O O . SER A 1 13 ? 7.011 -2.906 -2.736 1.00 0.00 13 SER A O 6
ATOM 1943 N N . ARG A 1 14 ? 6.630 -4.670 -4.064 1.00 0.00 14 ARG A N 6
ATOM 1944 C CA . ARG A 1 14 ? 7.333 -4.110 -5.259 1.00 0.00 14 ARG A CA 6
ATOM 1945 C C . ARG A 1 14 ? 6.508 -2.861 -5.630 1.00 0.00 14 ARG A C 6
ATOM 1946 O O . ARG A 1 14 ? 7.045 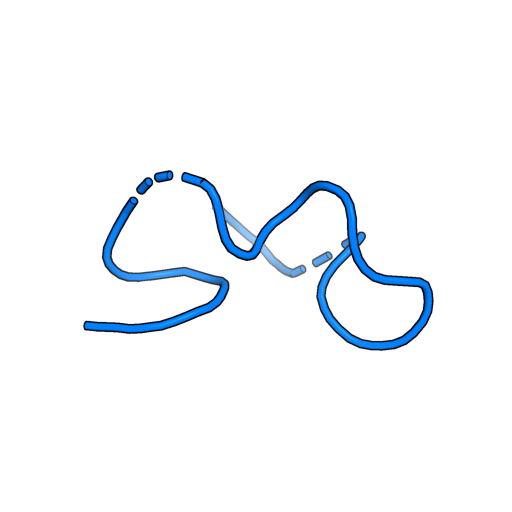-1.824 -5.966 1.00 0.00 14 ARG A O 6
ATOM 1967 N N . GLN A 1 15 ? 5.209 -3.017 -5.539 1.00 0.00 15 GLN A N 6
ATOM 1968 C CA . GLN A 1 15 ? 4.254 -1.911 -5.856 1.00 0.00 15 GLN A CA 6
ATOM 1969 C C . GLN A 1 15 ? 4.586 -0.672 -5.005 1.00 0.00 15 GLN A C 6
ATOM 1970 O O . GLN A 1 15 ? 4.420 0.442 -5.460 1.00 0.00 15 GLN A O 6
ATOM 1984 N N . CYS A 1 16 ? 5.043 -0.917 -3.800 1.00 0.00 16 CYS A N 6
ATOM 1985 C CA . CYS A 1 16 ? 5.402 0.201 -2.881 1.00 0.00 16 CYS A CA 6
ATOM 1986 C C . CYS A 1 16 ? 6.863 0.645 -2.997 1.00 0.00 16 CYS A C 6
ATOM 1987 O O . CYS A 1 16 ? 7.219 1.691 -2.492 1.00 0.00 16 CYS A O 6
ATOM 1994 N N . LYS A 1 17 ? 7.664 -0.158 -3.652 1.00 0.00 17 LYS A N 6
ATOM 1995 C CA . LYS A 1 17 ? 9.109 0.184 -3.825 1.00 0.00 17 LYS A CA 6
ATOM 1996 C C . LYS A 1 17 ? 9.316 1.599 -4.437 1.00 0.00 17 LYS A C 6
ATOM 1997 O O . LYS A 1 17 ? 10.132 2.340 -3.924 1.00 0.00 17 LYS A O 6
ATOM 2031 N N . HIS A 1 19 ? 7.592 4.138 -4.107 1.00 0.00 19 HIS A N 6
ATOM 2032 C CA . HIS A 1 19 ? 7.003 5.223 -3.253 1.00 0.00 19 HIS A CA 6
ATOM 2033 C C . HIS A 1 19 ? 8.112 5.927 -2.481 1.00 0.00 19 HIS A C 6
ATOM 2034 O O . HIS A 1 19 ? 9.074 5.301 -2.087 1.00 0.00 19 HIS A O 6
ATOM 2048 N N . ARG A 1 20 ? 7.949 7.210 -2.285 1.00 0.00 20 ARG A N 6
ATOM 2049 C CA . ARG A 1 20 ? 8.976 8.000 -1.534 1.00 0.00 20 ARG A CA 6
ATOM 2050 C C . ARG A 1 20 ? 8.973 7.562 -0.059 1.00 0.00 20 ARG A C 6
ATOM 2051 O O . ARG A 1 20 ? 9.923 7.787 0.666 1.00 0.00 20 ARG A O 6
ATOM 2072 N N . CYS A 1 21 ? 7.885 6.941 0.322 1.00 0.00 21 CYS A N 6
ATOM 2073 C CA . CYS A 1 21 ? 7.700 6.438 1.714 1.00 0.00 21 CYS A CA 6
ATOM 2074 C C . CYS A 1 21 ? 8.335 5.061 1.910 1.00 0.00 21 CYS A C 6
ATOM 2075 O O . CYS A 1 21 ? 8.688 4.682 3.010 1.00 0.00 21 CYS A O 6
ATOM 2109 N N . ARG A 1 2 ? -2.770 5.112 -0.361 1.00 0.00 2 ARG A N 7
ATOM 2110 C CA . ARG A 1 2 ? -1.324 5.143 0.019 1.00 0.00 2 ARG A CA 7
ATOM 2111 C C . ARG A 1 2 ? -1.080 4.152 1.168 1.00 0.00 2 ARG A C 7
ATOM 2112 O O . ARG A 1 2 ? -0.355 4.428 2.104 1.00 0.00 2 ARG A O 7
ATOM 2133 N N . LEU A 1 3 ? -1.721 3.018 1.029 1.00 0.00 3 LEU A N 7
ATOM 2134 C CA . LEU A 1 3 ? -1.636 1.896 2.019 1.00 0.00 3 LEU A CA 7
ATOM 2135 C C . LEU A 1 3 ? -0.187 1.651 2.489 1.00 0.00 3 LEU A C 7
ATOM 2136 O O . LEU A 1 3 ? 0.085 1.510 3.665 1.00 0.00 3 LEU A O 7
ATOM 2152 N N . CYS A 1 4 ? 0.675 1.611 1.510 1.00 0.00 4 CYS A N 7
ATOM 2153 C CA . CYS A 1 4 ? 2.141 1.400 1.659 1.00 0.00 4 CYS A CA 7
ATOM 2154 C C . CYS A 1 4 ? 2.742 2.289 2.764 1.00 0.00 4 CYS A C 7
ATOM 2155 O O . CYS A 1 4 ? 3.217 1.802 3.773 1.00 0.00 4 CYS A O 7
ATOM 2162 N N . CYS A 1 5 ? 2.689 3.576 2.520 1.00 0.00 5 CYS A N 7
ATOM 2163 C CA . CYS A 1 5 ? 3.235 4.580 3.484 1.00 0.00 5 CYS A CA 7
ATOM 2164 C C . CYS A 1 5 ? 2.420 4.628 4.782 1.00 0.00 5 CYS A C 7
ATOM 2165 O O . CYS A 1 5 ? 2.975 4.735 5.859 1.00 0.00 5 CYS A O 7
ATOM 2172 N N . GLY A 1 6 ? 1.122 4.544 4.627 1.00 0.00 6 GLY A N 7
ATOM 2173 C CA . GLY A 1 6 ? 0.187 4.576 5.793 1.00 0.00 6 GLY A CA 7
ATOM 2174 C C . GLY A 1 6 ? 0.531 3.479 6.800 1.00 0.00 6 GLY A C 7
ATOM 2175 O O . GLY A 1 6 ? 0.447 3.685 7.996 1.00 0.00 6 GLY A O 7
ATOM 2179 N N . PHE A 1 7 ? 0.909 2.343 6.271 1.00 0.00 7 PHE A N 7
ATOM 2180 C CA . PHE A 1 7 ? 1.279 1.184 7.132 1.00 0.00 7 PHE A CA 7
ATOM 2181 C C . PHE A 1 7 ? 2.135 0.138 6.378 1.00 0.00 7 PHE A C 7
ATOM 2182 O O . PHE A 1 7 ? 1.871 -0.209 5.238 1.00 0.00 7 PHE A O 7
ATOM 2214 N N . LYS A 1 9 ? 2.650 -2.764 6.036 1.00 0.00 9 LYS A N 7
ATOM 2215 C CA . LYS A 1 9 ? 2.157 -4.065 5.506 1.00 0.00 9 LYS A CA 7
ATOM 2216 C C . LYS A 1 9 ? 2.214 -4.034 3.980 1.00 0.00 9 LYS A C 7
ATOM 2217 O O . LYS A 1 9 ? 2.541 -5.045 3.388 1.00 0.00 9 LYS A O 7
ATOM 2236 N N . SER A 1 10 ? 1.909 -2.904 3.374 1.00 0.00 10 SER A N 7
ATOM 2237 C CA . SER A 1 10 ? 1.967 -2.873 1.882 1.00 0.00 10 SER A CA 7
ATOM 2238 C C . SER A 1 10 ? 3.352 -2.395 1.421 1.00 0.00 10 SER A C 7
ATOM 2239 O O . SER A 1 10 ? 3.773 -2.714 0.331 1.00 0.00 10 SER A O 7
ATOM 2247 N N . CYS A 1 11 ? 4.016 -1.652 2.272 1.00 0.00 11 CYS A N 7
ATOM 2248 C CA . CYS A 1 11 ? 5.386 -1.095 1.991 1.00 0.00 11 CYS A CA 7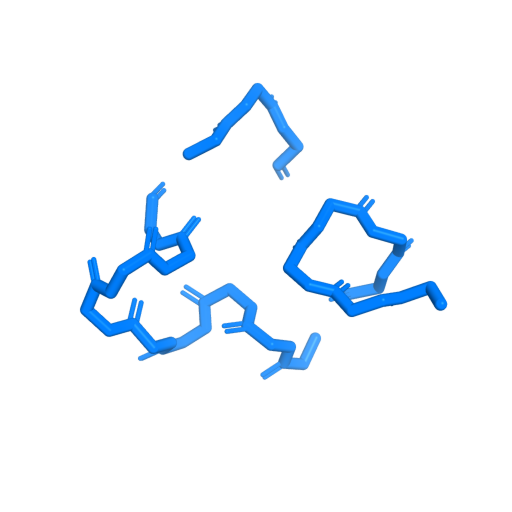
ATOM 2249 C C . CYS A 1 11 ? 6.428 -2.122 1.498 1.00 0.00 11 CYS A C 7
ATOM 2250 O O . CYS A 1 11 ? 7.397 -1.753 0.865 1.00 0.00 11 CYS A O 7
ATOM 2257 N N . ARG A 1 12 ? 6.194 -3.374 1.803 1.00 0.00 12 ARG A N 7
ATOM 2258 C CA . ARG A 1 12 ? 7.125 -4.480 1.390 1.00 0.00 12 ARG A CA 7
ATOM 2259 C C . ARG A 1 12 ? 6.918 -4.886 -0.085 1.00 0.00 12 ARG A C 7
ATOM 2260 O O . ARG A 1 12 ? 7.745 -5.558 -0.670 1.00 0.00 12 ARG A O 7
ATOM 2281 N N . SER A 1 13 ? 5.816 -4.454 -0.639 1.00 0.00 13 SER A N 7
ATOM 2282 C CA . SER A 1 13 ? 5.467 -4.766 -2.055 1.00 0.00 13 SER A CA 7
ATOM 2283 C C . SER A 1 13 ? 6.346 -4.028 -3.068 1.00 0.00 13 SER A C 7
ATOM 2284 O O . SER A 1 13 ? 6.870 -2.963 -2.806 1.00 0.00 13 SER A O 7
ATOM 2292 N N . ARG A 1 14 ? 6.457 -4.663 -4.207 1.00 0.00 14 ARG A N 7
ATOM 2293 C CA . ARG A 1 14 ? 7.257 -4.135 -5.351 1.00 0.00 14 ARG A CA 7
ATOM 2294 C C . ARG A 1 14 ? 6.534 -2.851 -5.778 1.00 0.00 14 ARG A C 7
ATOM 2295 O O . ARG A 1 14 ? 7.152 -1.827 -5.986 1.00 0.00 14 ARG A O 7
ATOM 2316 N N . GLN A 1 15 ? 5.234 -2.962 -5.885 1.00 0.00 15 GLN A N 7
ATOM 2317 C CA . GLN A 1 15 ? 4.381 -1.803 -6.289 1.00 0.00 15 GLN A CA 7
ATOM 2318 C C . GLN A 1 15 ? 4.565 -0.631 -5.307 1.00 0.00 15 GLN A C 7
ATOM 2319 O O . GLN A 1 15 ? 4.470 0.516 -5.701 1.00 0.00 15 GLN A O 7
ATOM 2333 N N . CYS A 1 16 ? 4.823 -0.958 -4.063 1.00 0.00 16 CYS A N 7
ATOM 2334 C CA . CYS A 1 16 ? 5.027 0.096 -3.022 1.00 0.00 16 CYS A CA 7
ATOM 2335 C C . CYS A 1 16 ? 6.468 0.605 -2.955 1.00 0.00 16 CYS A C 7
ATOM 2336 O O . CYS A 1 16 ? 6.711 1.690 -2.464 1.00 0.00 16 CYS A O 7
ATOM 2343 N N . LYS A 1 17 ? 7.379 -0.195 -3.444 1.00 0.00 17 LYS A N 7
ATOM 2344 C CA . LYS A 1 17 ? 8.823 0.192 -3.438 1.00 0.00 17 LYS A CA 7
ATOM 2345 C C . LYS A 1 17 ? 9.090 1.598 -4.053 1.00 0.00 17 LYS A C 7
ATOM 2346 O O . LYS A 1 17 ? 9.802 2.373 -3.444 1.00 0.00 17 LYS A O 7
ATOM 2380 N N . HIS A 1 19 ? 7.525 4.148 -3.916 1.00 0.00 19 HIS A N 7
ATOM 2381 C CA . HIS A 1 19 ? 6.945 5.254 -3.086 1.00 0.00 19 HIS A CA 7
ATOM 2382 C C . HIS A 1 19 ? 8.062 5.989 -2.345 1.00 0.00 19 HIS A C 7
ATOM 2383 O O . HIS A 1 19 ? 9.070 5.399 -2.013 1.00 0.00 19 HIS A O 7
ATOM 2397 N N . ARG A 1 20 ? 7.850 7.256 -2.108 1.00 0.00 20 ARG A N 7
ATOM 2398 C CA . ARG A 1 20 ? 8.872 8.086 -1.389 1.00 0.00 20 ARG A CA 7
ATOM 2399 C C . ARG A 1 20 ? 9.041 7.639 0.073 1.00 0.00 20 ARG A C 7
ATOM 2400 O O . ARG A 1 20 ? 10.028 7.963 0.704 1.00 0.00 20 ARG A O 7
ATOM 2421 N N . CYS A 1 21 ? 8.071 6.905 0.561 1.00 0.00 21 CYS A N 7
ATOM 2422 C CA . CYS A 1 21 ? 8.104 6.403 1.972 1.00 0.00 21 CYS A CA 7
ATOM 2423 C C . CYS A 1 21 ? 8.732 5.002 2.048 1.00 0.00 21 CYS A C 7
ATOM 2424 O O . CYS A 1 21 ? 9.158 4.582 3.107 1.00 0.00 21 CYS A O 7
ATOM 2458 N N . ARG A 1 2 ? -3.381 5.676 1.165 1.00 0.00 2 ARG A N 8
ATOM 2459 C CA . ARG A 1 2 ? -2.040 5.126 0.802 1.00 0.00 2 ARG A CA 8
ATOM 2460 C C . ARG A 1 2 ? -1.682 3.982 1.764 1.00 0.00 2 ARG A C 8
ATOM 2461 O O . ARG A 1 2 ? -1.283 4.207 2.890 1.00 0.00 2 ARG A O 8
ATOM 2482 N N . LEU A 1 3 ? -1.849 2.785 1.267 1.00 0.00 3 LEU A N 8
ATOM 2483 C CA . LEU A 1 3 ? -1.550 1.556 2.060 1.00 0.00 3 LEU A CA 8
ATOM 2484 C C . LEU A 1 3 ? -0.069 1.437 2.457 1.00 0.00 3 LEU A C 8
ATOM 2485 O O . LEU A 1 3 ? 0.249 1.292 3.619 1.00 0.00 3 LEU A O 8
ATOM 2501 N N . CYS A 1 4 ? 0.777 1.497 1.466 1.00 0.00 4 CYS A N 8
ATOM 2502 C CA . CYS A 1 4 ? 2.256 1.405 1.625 1.00 0.00 4 CYS A CA 8
ATOM 2503 C C . CYS A 1 4 ? 2.823 2.360 2.688 1.00 0.00 4 CYS A C 8
ATOM 2504 O O . CYS A 1 4 ? 3.390 1.929 3.674 1.00 0.00 4 CYS A O 8
ATOM 2511 N N . CYS A 1 5 ? 2.638 3.632 2.441 1.00 0.00 5 CYS A N 8
ATOM 2512 C CA . CYS A 1 5 ? 3.146 4.681 3.382 1.00 0.00 5 CYS A CA 8
ATOM 2513 C C . CYS A 1 5 ? 2.325 4.719 4.674 1.00 0.00 5 CYS A C 8
ATOM 2514 O O . CYS A 1 5 ? 2.867 4.920 5.744 1.00 0.00 5 CYS A O 8
ATOM 2521 N N . GLY A 1 6 ? 1.038 4.524 4.528 1.00 0.00 6 GLY A N 8
ATOM 2522 C CA . GLY A 1 6 ? 0.116 4.536 5.705 1.00 0.00 6 GLY A CA 8
ATOM 2523 C C . GLY A 1 6 ? 0.474 3.436 6.708 1.00 0.00 6 GLY A C 8
ATOM 2524 O O . GLY A 1 6 ? 0.373 3.636 7.903 1.00 0.00 6 GLY A O 8
ATOM 2528 N N . PHE A 1 7 ? 0.882 2.307 6.182 1.00 0.00 7 PHE A N 8
ATOM 2529 C CA . PHE A 1 7 ? 1.262 1.151 7.046 1.00 0.00 7 PHE A CA 8
ATOM 2530 C C . PHE A 1 7 ? 2.151 0.099 6.333 1.00 0.00 7 PHE A C 8
ATOM 2531 O O . PHE A 1 7 ? 1.962 -0.226 5.171 1.00 0.00 7 PHE A O 8
ATOM 2563 N N . LYS A 1 9 ? 2.531 -2.858 6.083 1.00 0.00 9 LYS A N 8
ATOM 2564 C CA . LYS A 1 9 ? 2.014 -4.141 5.528 1.00 0.00 9 LYS A CA 8
ATOM 2565 C C . LYS A 1 9 ? 2.141 -4.122 4.006 1.00 0.00 9 LYS A C 8
ATOM 2566 O O . LYS A 1 9 ? 2.445 -5.150 3.430 1.00 0.00 9 LYS A O 8
ATOM 2585 N N . SER A 1 10 ? 1.918 -2.980 3.389 1.00 0.00 10 SER A N 8
ATOM 2586 C CA . SER A 1 10 ? 2.042 -2.954 1.902 1.00 0.00 10 SER A CA 8
ATOM 2587 C C . SER A 1 10 ? 3.454 -2.521 1.494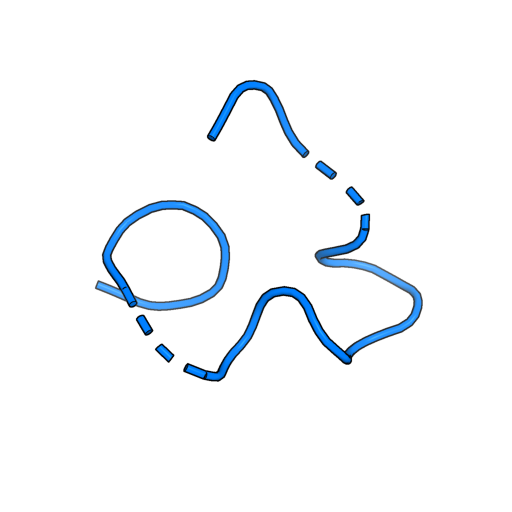 1.00 0.00 10 SER A C 8
ATOM 2588 O O . SER A 1 10 ? 3.983 -3.016 0.523 1.00 0.00 10 SER A O 8
ATOM 2596 N N . CYS A 1 11 ? 4.010 -1.617 2.260 1.00 0.00 11 CYS A N 8
ATOM 2597 C CA . CYS A 1 11 ? 5.387 -1.050 2.040 1.00 0.00 11 CYS A CA 8
ATOM 2598 C C . CYS A 1 11 ? 6.473 -1.998 1.487 1.00 0.00 11 CYS A C 8
ATOM 2599 O O . CYS A 1 11 ? 7.335 -1.562 0.747 1.00 0.00 11 CYS A O 8
ATOM 2606 N N . ARG A 1 12 ? 6.403 -3.255 1.853 1.00 0.00 12 ARG A N 8
ATOM 2607 C CA . ARG A 1 12 ? 7.412 -4.261 1.379 1.00 0.00 12 ARG A CA 8
ATOM 2608 C C . ARG A 1 12 ? 6.941 -4.931 0.067 1.00 0.00 12 ARG A C 8
ATOM 2609 O O . ARG A 1 12 ? 7.354 -6.019 -0.283 1.00 0.00 12 ARG A O 8
ATOM 2630 N N . SER A 1 13 ? 6.077 -4.238 -0.630 1.00 0.00 13 SER A N 8
ATOM 2631 C CA . SER A 1 13 ? 5.522 -4.744 -1.928 1.00 0.00 13 SER A CA 8
ATOM 2632 C C . SER A 1 13 ? 6.230 -4.047 -3.090 1.00 0.00 13 SER A C 8
ATOM 2633 O O . SER A 1 13 ? 6.655 -2.914 -2.960 1.00 0.00 13 SER A O 8
ATOM 2641 N N . ARG A 1 14 ? 6.329 -4.755 -4.189 1.00 0.00 14 ARG A N 8
ATOM 2642 C CA . ARG A 1 14 ? 6.993 -4.201 -5.410 1.00 0.00 14 ARG A CA 8
ATOM 2643 C C . ARG A 1 14 ? 6.289 -2.897 -5.818 1.00 0.00 14 ARG A C 8
ATOM 2644 O O . ARG A 1 14 ? 6.917 -1.958 -6.266 1.00 0.00 14 ARG A O 8
ATOM 2665 N N . GLN A 1 15 ? 4.992 -2.906 -5.635 1.00 0.00 15 GLN A N 8
ATOM 2666 C CA . GLN A 1 15 ? 4.142 -1.724 -5.971 1.00 0.00 15 GLN A CA 8
ATOM 2667 C C . GLN A 1 15 ? 4.512 -0.547 -5.057 1.00 0.00 15 GLN A C 8
ATOM 2668 O O . GLN A 1 15 ? 4.425 0.599 -5.457 1.00 0.00 15 GLN A O 8
ATOM 2682 N N . CYS A 1 16 ? 4.913 -0.881 -3.855 1.00 0.00 16 CYS A N 8
ATOM 2683 C CA . CYS A 1 16 ? 5.304 0.155 -2.856 1.00 0.00 16 CYS A CA 8
ATOM 2684 C C . CYS A 1 16 ? 6.767 0.606 -2.958 1.00 0.00 16 CYS A C 8
ATOM 2685 O O . CYS A 1 16 ? 7.116 1.631 -2.403 1.00 0.00 16 CYS A O 8
ATOM 2692 N N . LYS A 1 17 ? 7.585 -0.154 -3.647 1.00 0.00 17 LYS A N 8
ATOM 2693 C CA . LYS A 1 17 ? 9.027 0.234 -3.785 1.00 0.00 17 LYS A CA 8
ATOM 2694 C C . LYS A 1 17 ? 9.216 1.655 -4.373 1.00 0.00 17 LYS A C 8
ATOM 2695 O O . LYS A 1 17 ? 10.007 2.405 -3.835 1.00 0.00 17 LYS A O 8
ATOM 2729 N N . HIS A 1 19 ? 7.601 4.154 -3.948 1.00 0.00 19 HIS A N 8
ATOM 2730 C CA . HIS A 1 19 ? 7.055 5.207 -3.034 1.00 0.00 19 HIS A CA 8
ATOM 2731 C C . HIS A 1 19 ? 8.212 5.876 -2.300 1.00 0.00 19 HIS A C 8
ATOM 2732 O O . HIS A 1 19 ? 9.176 5.224 -1.956 1.00 0.00 19 HIS A O 8
ATOM 2746 N N . ARG A 1 20 ? 8.085 7.158 -2.081 1.00 0.00 20 ARG A N 8
ATOM 2747 C CA . ARG A 1 20 ? 9.157 7.918 -1.367 1.00 0.00 20 ARG A CA 8
ATOM 2748 C C . ARG A 1 20 ? 9.189 7.524 0.120 1.00 0.00 20 ARG A C 8
ATOM 2749 O O . ARG A 1 20 ? 10.150 7.792 0.812 1.00 0.00 20 ARG A O 8
ATOM 2770 N N . CYS A 1 21 ? 8.124 6.894 0.550 1.00 0.00 21 CYS A N 8
ATOM 2771 C CA . CYS A 1 21 ? 7.999 6.441 1.971 1.00 0.00 21 CYS A CA 8
ATOM 2772 C C . CYS A 1 21 ? 8.585 5.025 2.104 1.00 0.00 21 CYS A C 8
ATOM 2773 O O . CYS A 1 21 ? 8.952 4.603 3.185 1.00 0.00 21 CYS A O 8
ATOM 2807 N N . ARG A 1 2 ? -3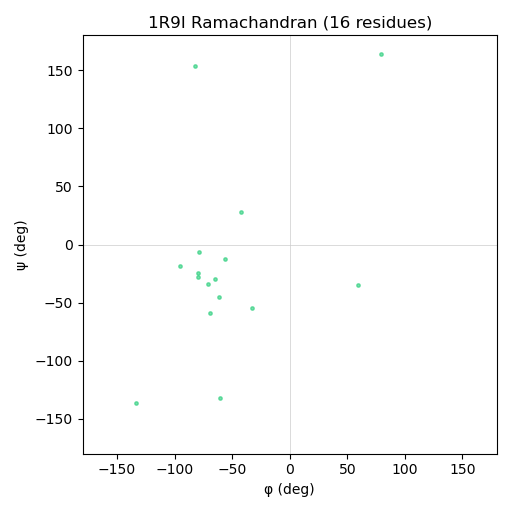.608 5.366 1.896 1.00 0.00 2 ARG A N 9
ATOM 2808 C CA . ARG A 1 2 ? -2.470 5.238 2.859 1.00 0.00 2 ARG A CA 9
ATOM 2809 C C . ARG A 1 2 ? -2.197 3.758 3.164 1.00 0.00 2 ARG A C 9
ATOM 2810 O O . ARG A 1 2 ? -2.349 3.293 4.279 1.00 0.00 2 ARG A O 9
ATOM 2831 N N . LEU A 1 3 ? -1.797 3.058 2.134 1.00 0.00 3 LEU A N 9
ATOM 2832 C CA . LEU A 1 3 ? -1.485 1.602 2.271 1.00 0.00 3 LEU A CA 9
ATOM 2833 C C . LEU A 1 3 ? 0.018 1.528 2.574 1.00 0.00 3 LEU A C 9
ATOM 2834 O O . LEU A 1 3 ? 0.424 1.309 3.696 1.00 0.00 3 LEU A O 9
ATOM 2850 N N . CYS A 1 4 ? 0.775 1.720 1.525 1.00 0.00 4 CYS A N 9
ATOM 2851 C CA . CYS A 1 4 ? 2.263 1.707 1.537 1.00 0.00 4 CYS A CA 9
ATOM 2852 C C . CYS A 1 4 ? 2.782 2.762 2.519 1.00 0.00 4 CYS A C 9
ATOM 2853 O O . CYS A 1 4 ? 3.546 2.469 3.417 1.00 0.00 4 CYS A O 9
ATOM 2860 N N . CYS A 1 5 ? 2.323 3.96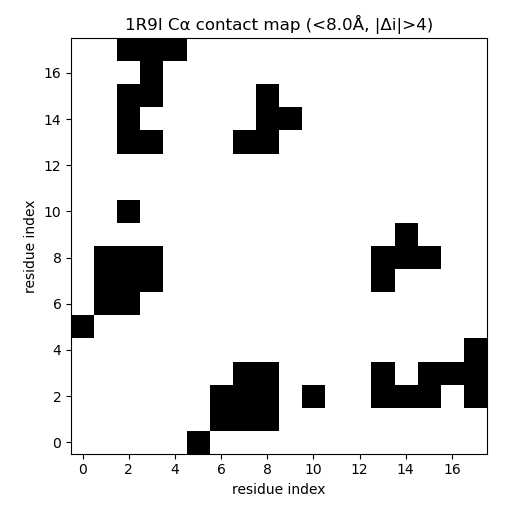7 2.291 1.00 0.00 5 CYS A N 9
ATOM 2861 C CA . CYS A 1 5 ? 2.735 5.116 3.144 1.00 0.00 5 CYS A CA 9
ATOM 2862 C C . CYS A 1 5 ? 2.135 5.037 4.550 1.00 0.00 5 CYS A C 9
ATOM 2863 O O . CYS A 1 5 ? 2.826 5.269 5.523 1.00 0.00 5 CYS A O 9
ATOM 2870 N N . GLY A 1 6 ? 0.867 4.711 4.615 1.00 0.00 6 GLY A N 9
ATOM 2871 C CA . GLY A 1 6 ? 0.180 4.605 5.937 1.00 0.00 6 GLY A CA 9
ATOM 2872 C C . GLY A 1 6 ? 0.806 3.518 6.812 1.00 0.00 6 GLY A C 9
ATOM 2873 O O . GLY A 1 6 ? 0.865 3.662 8.019 1.00 0.00 6 GLY A O 9
ATOM 2877 N N . PHE A 1 7 ? 1.255 2.463 6.177 1.00 0.00 7 PHE A N 9
ATOM 2878 C CA . PHE A 1 7 ? 1.887 1.335 6.926 1.00 0.00 7 PHE A CA 9
ATOM 2879 C C . PHE A 1 7 ? 2.776 0.412 6.053 1.00 0.00 7 PHE A C 9
ATOM 2880 O O . PHE A 1 7 ? 2.461 0.115 4.913 1.00 0.00 7 PHE A O 9
ATOM 2912 N N . LYS A 1 9 ? 3.296 -2.521 5.792 1.00 0.00 9 LYS A N 9
ATOM 2913 C CA . LYS A 1 9 ? 2.771 -3.847 5.351 1.00 0.00 9 LYS A CA 9
ATOM 2914 C C . LYS A 1 9 ? 2.647 -3.815 3.828 1.00 0.00 9 LYS A C 9
ATOM 2915 O O . LYS A 1 9 ? 2.933 -4.813 3.193 1.00 0.00 9 LYS A O 9
ATOM 2934 N N . SER A 1 10 ? 2.236 -2.692 3.271 1.00 0.00 10 SER A N 9
ATOM 2935 C CA . SER A 1 10 ? 2.118 -2.655 1.790 1.00 0.00 10 SER A CA 9
ATOM 2936 C C . SER A 1 10 ? 3.503 -2.366 1.187 1.00 0.00 10 SER A C 9
ATOM 2937 O O . SER A 1 10 ? 3.746 -2.756 0.064 1.00 0.00 10 SER A O 9
ATOM 2945 N N . CYS A 1 11 ? 4.372 -1.709 1.931 1.00 0.00 11 CYS A N 9
ATOM 2946 C CA . CYS A 1 11 ? 5.749 -1.397 1.406 1.00 0.00 11 CYS A CA 9
ATOM 2947 C C . CYS A 1 11 ? 6.568 -2.640 1.023 1.00 0.00 11 CYS A C 9
ATOM 2948 O O . CYS A 1 11 ? 7.588 -2.517 0.371 1.00 0.00 11 CYS A O 9
ATOM 2955 N N . ARG A 1 12 ? 6.105 -3.795 1.427 1.00 0.00 12 ARG A N 9
ATOM 2956 C CA . ARG A 1 12 ? 6.837 -5.061 1.104 1.00 0.00 12 ARG A CA 9
ATOM 2957 C C . ARG A 1 12 ? 6.537 -5.470 -0.353 1.00 0.00 12 ARG A C 9
ATOM 2958 O O . ARG A 1 12 ? 7.242 -6.274 -0.932 1.00 0.00 12 ARG A O 9
ATOM 2979 N N . SER A 1 13 ? 5.495 -4.888 -0.892 1.00 0.00 13 SER A N 9
ATOM 2980 C CA . SER A 1 13 ? 5.070 -5.172 -2.296 1.00 0.00 13 SER A CA 9
ATOM 2981 C C . SER A 1 13 ? 5.949 -4.394 -3.285 1.00 0.00 13 SER A C 9
ATOM 2982 O O . SER A 1 13 ? 6.445 -3.328 -2.973 1.00 0.00 13 SER A O 9
ATOM 2990 N N . ARG A 1 14 ? 6.104 -4.969 -4.451 1.00 0.00 14 ARG A N 9
ATOM 2991 C CA . ARG A 1 14 ? 6.929 -4.337 -5.529 1.00 0.00 14 ARG A CA 9
ATOM 2992 C C . ARG A 1 14 ? 6.260 -3.018 -5.953 1.00 0.00 14 ARG A C 9
ATOM 2993 O O . ARG A 1 14 ? 6.924 -2.075 -6.334 1.00 0.00 14 ARG A O 9
ATOM 3014 N N . GLN A 1 15 ? 4.952 -3.014 -5.867 1.00 0.00 15 GLN A N 9
ATOM 3015 C CA . GLN A 1 15 ? 4.143 -1.812 -6.240 1.00 0.00 15 GLN A CA 9
ATOM 3016 C C . GLN A 1 15 ? 4.527 -0.656 -5.308 1.00 0.00 15 GLN A C 9
ATOM 3017 O O . GLN A 1 15 ? 4.766 0.448 -5.757 1.00 0.00 15 GLN A O 9
ATOM 3031 N N . CYS A 1 16 ? 4.565 -0.960 -4.036 1.00 0.00 16 CYS A N 9
ATOM 3032 C CA . CYS A 1 16 ? 4.923 0.060 -3.006 1.00 0.00 16 CYS A CA 9
ATOM 3033 C C . CYS A 1 16 ? 6.427 0.331 -2.853 1.00 0.00 16 CYS A C 9
ATOM 3034 O O . CYS A 1 16 ? 6.801 1.336 -2.279 1.00 0.00 16 CYS A O 9
ATOM 3041 N N . LYS A 1 17 ? 7.238 -0.561 -3.365 1.00 0.00 17 LYS A N 9
ATOM 3042 C CA . LYS A 1 17 ? 8.725 -0.402 -3.264 1.00 0.00 17 LYS A CA 9
ATOM 3043 C C . LYS A 1 17 ? 9.270 1.014 -3.594 1.00 0.00 17 LYS A C 9
ATOM 3044 O O . LYS A 1 17 ? 10.096 1.506 -2.849 1.00 0.00 17 LYS A O 9
ATOM 3078 N N . HIS A 1 19 ? 7.867 3.962 -3.540 1.00 0.00 19 HIS A N 9
ATOM 3079 C CA . HIS A 1 19 ? 7.191 5.125 -2.885 1.00 0.00 19 HIS A CA 9
ATOM 3080 C C . HIS A 1 19 ? 8.163 5.926 -2.031 1.00 0.00 19 HIS A C 9
ATOM 3081 O O . HIS A 1 19 ? 9.066 5.372 -1.442 1.00 0.00 19 HIS A O 9
ATOM 3095 N N . ARG A 1 20 ? 7.935 7.214 -2.001 1.00 0.00 20 ARG A N 9
ATOM 3096 C CA . ARG A 1 20 ? 8.803 8.137 -1.204 1.00 0.00 20 ARG A CA 9
ATOM 3097 C C . ARG A 1 20 ? 8.607 7.874 0.298 1.00 0.00 20 ARG A C 9
ATOM 3098 O O . ARG A 1 20 ? 9.430 8.256 1.108 1.00 0.00 20 ARG A O 9
ATOM 3119 N N . CYS A 1 21 ? 7.514 7.223 0.611 1.00 0.00 21 CYS A N 9
ATOM 3120 C CA . CYS A 1 21 ? 7.182 6.894 2.032 1.00 0.00 21 CYS A CA 9
ATOM 3121 C C . CYS A 1 21 ? 7.868 5.575 2.423 1.00 0.00 21 CYS A C 9
ATOM 3122 O O . CYS A 1 21 ? 8.140 5.338 3.584 1.00 0.00 21 CYS A O 9
ATOM 3156 N N . ARG A 1 2 ? -4.129 5.183 1.211 1.00 0.00 2 ARG A N 10
ATOM 3157 C CA . ARG A 1 2 ? -2.748 5.526 1.677 1.00 0.00 2 ARG A CA 10
ATOM 3158 C C . ARG A 1 2 ? -2.155 4.230 2.275 1.00 0.00 2 ARG A C 10
ATOM 3159 O O . ARG A 1 2 ? -1.790 4.170 3.432 1.00 0.00 2 ARG A O 10
ATOM 3180 N N . LEU A 1 3 ? -2.087 3.223 1.443 1.00 0.00 3 LEU A N 10
ATOM 3181 C CA . LEU A 1 3 ? -1.544 1.890 1.860 1.00 0.00 3 LEU A CA 10
ATOM 3182 C C . LEU A 1 3 ? -0.048 1.930 2.240 1.00 0.00 3 LEU A C 10
ATOM 3183 O O . LEU A 1 3 ? 0.290 2.132 3.387 1.00 0.00 3 LEU A O 10
ATOM 3199 N N . CYS A 1 4 ? 0.788 1.739 1.253 1.00 0.00 4 CYS A N 10
ATOM 3200 C CA . CYS A 1 4 ? 2.277 1.729 1.386 1.00 0.00 4 CYS A CA 10
ATOM 3201 C C . CYS A 1 4 ? 2.872 2.666 2.443 1.00 0.00 4 CYS A C 10
ATOM 3202 O O . CYS A 1 4 ? 3.642 2.235 3.279 1.00 0.00 4 CYS A O 10
ATOM 3209 N N . CYS A 1 5 ? 2.491 3.913 2.376 1.00 0.00 5 CYS A N 10
ATOM 3210 C CA . CYS A 1 5 ? 3.020 4.911 3.354 1.00 0.00 5 CYS A CA 10
ATOM 3211 C C . CYS A 1 5 ? 2.271 4.847 4.697 1.00 0.00 5 CYS A C 10
ATOM 3212 O O . CYS A 1 5 ? 2.836 5.150 5.729 1.00 0.00 5 CYS A O 10
ATOM 3219 N N . GLY A 1 6 ? 1.022 4.454 4.638 1.00 0.00 6 GLY A N 10
ATOM 3220 C CA . GLY A 1 6 ? 0.182 4.351 5.872 1.00 0.00 6 GLY A CA 10
ATOM 3221 C C . GLY A 1 6 ? 0.666 3.255 6.829 1.00 0.00 6 GLY A C 10
ATOM 3222 O O . GLY A 1 6 ? 0.706 3.469 8.025 1.00 0.00 6 GLY A O 10
ATOM 3226 N N . PHE A 1 7 ? 1.018 2.117 6.278 1.00 0.00 7 PHE A N 10
ATOM 3227 C CA . PHE A 1 7 ? 1.502 0.989 7.135 1.00 0.00 7 PHE A CA 10
ATOM 3228 C C . PHE A 1 7 ? 2.435 0.006 6.383 1.00 0.00 7 PHE A C 10
ATOM 3229 O O . PHE A 1 7 ? 2.281 -0.226 5.195 1.00 0.00 7 PHE A O 10
ATOM 3261 N N . LYS A 1 9 ? 2.690 -2.874 5.942 1.00 0.00 9 LYS A N 10
ATOM 3262 C CA . LYS A 1 9 ? 2.058 -4.065 5.309 1.00 0.00 9 LYS A CA 10
ATOM 3263 C C . LYS A 1 9 ? 2.130 -3.966 3.787 1.00 0.00 9 LYS A C 10
ATOM 3264 O O . LYS A 1 9 ? 2.405 -4.956 3.138 1.00 0.00 9 LYS A O 10
ATOM 3283 N N . SER A 1 10 ? 1.888 -2.791 3.251 1.00 0.00 10 SER A N 10
ATOM 3284 C CA . SER A 1 10 ? 1.947 -2.646 1.766 1.00 0.00 10 SER A CA 10
ATOM 3285 C C . SER A 1 10 ? 3.370 -2.246 1.357 1.00 0.00 10 SER A C 10
ATOM 3286 O O . SER A 1 10 ? 3.862 -2.675 0.336 1.00 0.00 10 SER A O 10
ATOM 3294 N N . CYS A 1 11 ? 3.976 -1.437 2.186 1.00 0.00 11 CYS A N 10
ATOM 3295 C CA . CYS A 1 11 ? 5.371 -0.911 1.990 1.00 0.00 11 CYS A CA 10
ATOM 3296 C C . CYS A 1 11 ? 6.404 -1.912 1.417 1.00 0.00 11 CYS A C 10
ATOM 3297 O O . CYS A 1 11 ? 7.320 -1.517 0.722 1.00 0.00 11 CYS A O 10
ATOM 3304 N N . ARG A 1 12 ? 6.219 -3.171 1.727 1.00 0.00 12 ARG A N 10
ATOM 3305 C CA . ARG A 1 12 ? 7.146 -4.252 1.249 1.00 0.00 12 ARG A CA 10
ATOM 3306 C C . ARG A 1 12 ? 6.914 -4.720 -0.206 1.00 0.00 12 ARG A C 10
ATOM 3307 O O . ARG A 1 12 ? 7.832 -5.209 -0.837 1.00 0.00 12 ARG A O 10
ATOM 3328 N N . SER A 1 13 ? 5.713 -4.558 -0.703 1.00 0.00 13 SER A N 10
ATOM 3329 C CA . SER A 1 13 ? 5.385 -4.986 -2.101 1.00 0.00 13 SER A CA 10
ATOM 3330 C C . SER A 1 13 ? 6.131 -4.176 -3.155 1.00 0.00 13 SER A C 10
ATOM 3331 O O . SER A 1 13 ? 6.432 -3.020 -2.939 1.00 0.00 13 SER A O 10
ATOM 3339 N N . ARG A 1 14 ? 6.393 -4.828 -4.263 1.00 0.00 14 ARG A N 10
ATOM 3340 C CA . ARG A 1 14 ? 7.113 -4.184 -5.407 1.00 0.00 14 ARG A CA 10
ATOM 3341 C C . ARG A 1 14 ? 6.325 -2.933 -5.834 1.00 0.00 14 ARG A C 10
ATOM 3342 O O . ARG A 1 14 ? 6.873 -1.997 -6.384 1.00 0.00 14 ARG A O 10
ATOM 3363 N N . GLN A 1 15 ? 5.048 -2.985 -5.550 1.00 0.00 15 GLN A N 10
ATOM 3364 C CA . GLN A 1 15 ? 4.112 -1.873 -5.875 1.00 0.00 15 GLN A CA 10
ATOM 3365 C C . GLN A 1 15 ? 4.504 -0.637 -5.053 1.00 0.00 15 GLN A C 10
ATOM 3366 O O . GLN A 1 15 ? 4.514 0.470 -5.555 1.00 0.00 15 GLN A O 10
ATOM 3380 N N . CYS A 1 16 ? 4.810 -0.894 -3.805 1.00 0.00 16 CYS A N 10
ATOM 3381 C CA . CYS A 1 16 ? 5.213 0.185 -2.858 1.00 0.00 16 CYS A CA 10
ATOM 3382 C C . CYS A 1 16 ? 6.695 0.586 -2.876 1.00 0.00 16 CYS A C 10
ATOM 3383 O O . CYS A 1 16 ? 7.011 1.693 -2.487 1.00 0.00 16 CYS A O 10
ATOM 3390 N N . LYS A 1 17 ? 7.564 -0.296 -3.309 1.00 0.00 17 LYS A N 10
ATOM 3391 C CA . LYS A 1 17 ? 9.027 0.056 -3.347 1.00 0.00 17 LYS A CA 10
ATOM 3392 C C . LYS A 1 17 ? 9.372 1.396 -4.064 1.00 0.00 17 LYS A C 10
ATOM 3393 O O . LYS A 1 17 ? 10.223 2.115 -3.576 1.00 0.00 17 LYS A O 10
ATOM 3427 N N . HIS A 1 19 ? 7.848 4.066 -3.931 1.00 0.00 19 HIS A N 10
ATOM 3428 C CA . HIS A 1 19 ? 7.191 5.198 -3.194 1.00 0.00 19 HIS A CA 10
ATOM 3429 C C . HIS A 1 19 ? 8.219 5.968 -2.364 1.00 0.00 19 HIS A C 10
ATOM 3430 O O . HIS A 1 19 ? 9.189 5.404 -1.902 1.00 0.00 19 HIS A O 10
ATOM 3444 N N . ARG A 1 20 ? 7.968 7.242 -2.199 1.00 0.00 20 ARG A N 10
ATOM 3445 C CA . ARG A 1 20 ? 8.892 8.119 -1.409 1.00 0.00 20 ARG A CA 10
ATOM 3446 C C . ARG A 1 20 ? 8.931 7.718 0.075 1.00 0.00 20 ARG A C 10
ATOM 3447 O O . ARG A 1 20 ? 9.885 8.017 0.767 1.00 0.00 20 ARG A O 10
ATOM 3468 N N . CYS A 1 21 ? 7.891 7.052 0.510 1.00 0.00 21 CYS A N 10
ATOM 3469 C CA . CYS A 1 21 ? 7.798 6.602 1.938 1.00 0.00 21 CYS A CA 10
ATOM 3470 C C . CYS A 1 21 ? 8.428 5.216 2.126 1.00 0.00 21 CYS A C 10
ATOM 3471 O O . CYS A 1 21 ? 8.758 4.832 3.231 1.00 0.00 21 CYS A O 10
ATOM 3505 N N . ARG A 1 2 ? -3.943 5.259 1.460 1.00 0.00 2 ARG A N 11
ATOM 3506 C CA . ARG A 1 2 ? -2.469 5.168 1.687 1.00 0.00 2 ARG A CA 11
ATOM 3507 C C . ARG A 1 2 ? -2.124 3.849 2.393 1.00 0.00 2 ARG A C 11
ATOM 3508 O O . ARG A 1 2 ? -2.047 3.789 3.606 1.00 0.00 2 ARG A O 11
ATOM 3529 N N . LEU A 1 3 ? -1.926 2.818 1.612 1.00 0.00 3 LEU A N 11
ATOM 3530 C CA . LEU A 1 3 ? -1.581 1.487 2.195 1.00 0.00 3 LEU A CA 11
ATOM 3531 C C . LEU A 1 3 ? -0.071 1.517 2.479 1.00 0.00 3 LEU A C 11
ATOM 3532 O O . LEU A 1 3 ? 0.355 1.550 3.615 1.00 0.00 3 LEU A O 11
ATOM 3548 N N . CYS A 1 4 ? 0.668 1.501 1.399 1.00 0.00 4 CYS A N 11
ATOM 3549 C CA . CYS A 1 4 ? 2.160 1.531 1.379 1.00 0.00 4 CYS A CA 11
ATOM 3550 C C . CYS A 1 4 ? 2.716 2.570 2.365 1.00 0.00 4 CYS A C 11
ATOM 3551 O O . CYS A 1 4 ? 3.523 2.257 3.219 1.00 0.00 4 CYS A O 11
ATOM 3558 N N . CYS A 1 5 ? 2.242 3.779 2.194 1.00 0.00 5 CYS A N 11
ATOM 3559 C CA . CYS A 1 5 ? 2.687 4.908 3.060 1.00 0.00 5 CYS A CA 11
ATOM 3560 C C . CYS A 1 5 ? 2.045 4.894 4.451 1.00 0.00 5 CYS A C 11
ATOM 3561 O O . CYS A 1 5 ? 2.729 5.101 5.435 1.00 0.00 5 CYS A O 11
ATOM 3568 N N . GLY A 1 6 ? 0.756 4.654 4.494 1.00 0.00 6 GLY A N 11
ATOM 3569 C CA . GLY A 1 6 ? 0.029 4.620 5.804 1.00 0.00 6 GLY A CA 11
ATOM 3570 C C . GLY A 1 6 ? 0.639 3.594 6.762 1.00 0.00 6 GLY A C 11
ATOM 3571 O O . GLY A 1 6 ? 0.654 3.798 7.961 1.00 0.00 6 GLY A O 11
ATOM 3575 N N . PHE A 1 7 ? 1.127 2.521 6.192 1.00 0.00 7 PHE A N 11
ATOM 3576 C CA . PHE A 1 7 ? 1.752 1.436 7.000 1.00 0.00 7 PHE A CA 11
ATOM 3577 C C . PHE A 1 7 ? 2.669 0.523 6.144 1.00 0.00 7 PHE A C 11
ATOM 3578 O O . PHE A 1 7 ? 2.322 0.129 5.043 1.00 0.00 7 PHE A O 11
ATOM 3610 N N . LYS A 1 9 ? 3.452 -2.365 5.943 1.00 0.00 9 LYS A N 11
ATOM 3611 C CA . LYS A 1 9 ? 3.055 -3.751 5.556 1.00 0.00 9 LYS A CA 11
ATOM 3612 C C . LYS A 1 9 ? 2.874 -3.797 4.040 1.00 0.00 9 LYS A C 11
ATOM 3613 O O . LYS A 1 9 ? 3.203 -4.801 3.435 1.00 0.00 9 LYS A O 11
ATOM 3632 N N . SER A 1 10 ? 2.368 -2.729 3.456 1.00 0.00 10 SER A N 11
ATOM 3633 C CA . SER A 1 10 ? 2.190 -2.758 1.979 1.00 0.00 10 SER A CA 11
ATOM 3634 C C . SER A 1 10 ? 3.525 -2.452 1.281 1.00 0.00 10 SER A C 11
ATOM 3635 O O . SER A 1 10 ? 3.666 -2.777 0.121 1.00 0.00 10 SER A O 11
ATOM 3643 N N . CYS A 1 11 ? 4.466 -1.853 1.982 1.00 0.00 11 CYS A N 11
ATOM 3644 C CA . CYS A 1 11 ? 5.795 -1.537 1.348 1.00 0.00 11 CYS A CA 11
ATOM 3645 C C . CYS A 1 11 ? 6.579 -2.802 0.948 1.00 0.00 11 CYS A C 11
ATOM 3646 O O . CYS A 1 11 ? 7.625 -2.707 0.332 1.00 0.00 11 CYS A O 11
ATOM 3653 N N . ARG A 1 12 ? 6.050 -3.947 1.300 1.00 0.00 12 ARG A N 11
ATOM 3654 C CA . ARG A 1 12 ? 6.721 -5.245 0.968 1.00 0.00 12 ARG A CA 11
ATOM 3655 C C . ARG A 1 12 ? 6.376 -5.492 -0.529 1.00 0.00 12 ARG A C 11
ATOM 3656 O O . ARG A 1 12 ? 7.073 -6.189 -1.238 1.00 0.00 12 ARG A O 11
ATOM 3677 N N . SER A 1 13 ? 5.294 -4.900 -0.978 1.00 0.00 13 SER A N 11
ATOM 3678 C CA . SER A 1 13 ? 4.859 -5.062 -2.399 1.00 0.00 13 SER A CA 11
ATOM 3679 C C . SER A 1 13 ? 5.816 -4.299 -3.322 1.00 0.00 13 SER A C 11
ATOM 3680 O O . SER A 1 13 ? 6.282 -3.228 -2.983 1.00 0.00 13 SER A O 11
ATOM 3688 N N . ARG A 1 14 ? 6.071 -4.888 -4.463 1.00 0.00 14 ARG A N 11
ATOM 3689 C CA . ARG A 1 14 ? 6.987 -4.256 -5.462 1.00 0.00 14 ARG A CA 11
ATOM 3690 C C . ARG A 1 14 ? 6.358 -2.942 -5.954 1.00 0.00 14 ARG A C 11
ATOM 3691 O O . ARG A 1 14 ? 7.055 -2.024 -6.338 1.00 0.00 14 ARG A O 11
ATOM 3712 N N . GLN A 1 15 ? 5.048 -2.907 -5.919 1.00 0.00 15 GLN A N 11
ATOM 3713 C CA . GLN A 1 15 ? 4.290 -1.698 -6.360 1.00 0.00 15 GLN A CA 11
ATOM 3714 C C . GLN A 1 15 ? 4.565 -0.563 -5.365 1.00 0.00 15 GLN A C 11
ATOM 3715 O O . GLN A 1 15 ? 4.683 0.584 -5.749 1.00 0.00 15 GLN A O 11
ATOM 3729 N N . CYS A 1 16 ? 4.656 -0.938 -4.113 1.00 0.00 16 CYS A N 11
ATOM 3730 C CA . CYS A 1 16 ? 4.923 0.051 -3.030 1.00 0.00 16 CYS A CA 11
ATOM 3731 C C . CYS A 1 16 ? 6.413 0.372 -2.846 1.00 0.00 16 CYS A C 11
ATOM 3732 O O . CYS A 1 16 ? 6.748 1.406 -2.297 1.00 0.00 16 CYS A O 11
ATOM 3739 N N . LYS A 1 17 ? 7.254 -0.519 -3.309 1.00 0.00 17 LYS A N 11
ATOM 3740 C CA . LYS A 1 17 ? 8.736 -0.338 -3.193 1.00 0.00 17 LYS A CA 11
ATOM 3741 C C . LYS A 1 17 ? 9.258 1.077 -3.552 1.00 0.00 17 LYS A C 11
ATOM 3742 O O . LYS A 1 17 ? 10.064 1.607 -2.811 1.00 0.00 17 LYS A O 11
ATOM 3776 N N . HIS A 1 19 ? 7.866 3.971 -3.544 1.00 0.00 19 HIS A N 11
ATOM 3777 C CA . HIS A 1 19 ? 7.200 5.131 -2.874 1.00 0.00 19 HIS A CA 11
ATOM 3778 C C . HIS A 1 19 ? 8.179 5.933 -2.027 1.00 0.00 19 HIS A C 11
ATOM 3779 O O . HIS A 1 19 ? 9.143 5.402 -1.516 1.00 0.00 19 HIS A O 11
ATOM 3793 N N . ARG A 1 20 ? 7.881 7.202 -1.915 1.00 0.00 20 ARG A N 11
ATOM 3794 C CA . ARG A 1 20 ? 8.733 8.138 -1.121 1.00 0.00 20 ARG A CA 11
ATOM 3795 C C . ARG A 1 20 ? 8.597 7.817 0.376 1.00 0.00 20 ARG A C 11
ATOM 3796 O O . ARG A 1 20 ? 9.435 8.194 1.171 1.00 0.00 20 ARG A O 11
ATOM 3817 N N . CYS A 1 21 ? 7.534 7.123 0.696 1.00 0.00 21 CYS A N 11
ATOM 3818 C CA . CYS A 1 21 ? 7.253 6.731 2.112 1.00 0.00 21 CYS A CA 11
ATOM 3819 C C . CYS A 1 21 ? 7.939 5.391 2.416 1.00 0.00 21 CYS A C 11
ATOM 3820 O O . CYS A 1 21 ? 8.183 5.067 3.563 1.00 0.00 21 CYS A O 11
ATOM 3854 N N . ARG A 1 2 ? -1.918 6.287 0.738 1.00 0.00 2 ARG A N 12
ATOM 3855 C CA . ARG A 1 2 ? -1.283 5.069 0.154 1.00 0.00 2 ARG A CA 12
ATOM 3856 C C . ARG A 1 2 ? -1.069 4.014 1.245 1.00 0.00 2 ARG A C 12
ATOM 3857 O O . ARG A 1 2 ? -0.333 4.248 2.181 1.00 0.00 2 ARG A O 12
ATOM 3878 N N . LEU A 1 3 ? -1.726 2.894 1.083 1.00 0.00 3 LEU A N 12
ATOM 3879 C CA . LEU A 1 3 ? -1.629 1.752 2.049 1.00 0.00 3 LEU A CA 12
ATOM 3880 C C . LEU A 1 3 ? -0.171 1.520 2.506 1.00 0.00 3 LEU A C 12
ATOM 3881 O O . LEU A 1 3 ? 0.112 1.344 3.674 1.00 0.00 3 LEU A O 12
ATOM 3897 N N . CYS A 1 4 ? 0.687 1.533 1.520 1.00 0.00 4 CYS A N 12
ATOM 3898 C CA . CYS A 1 4 ? 2.159 1.349 1.658 1.00 0.00 4 CYS A CA 12
ATOM 3899 C C . CYS A 1 4 ? 2.757 2.248 2.756 1.00 0.00 4 CYS A C 12
ATOM 3900 O O . CYS A 1 4 ? 3.247 1.771 3.761 1.00 0.00 4 CYS A O 12
ATOM 3907 N N . CYS A 1 5 ? 2.682 3.533 2.507 1.00 0.00 5 CYS A N 12
ATOM 3908 C CA . CYS A 1 5 ? 3.223 4.554 3.459 1.00 0.00 5 CYS A CA 12
AT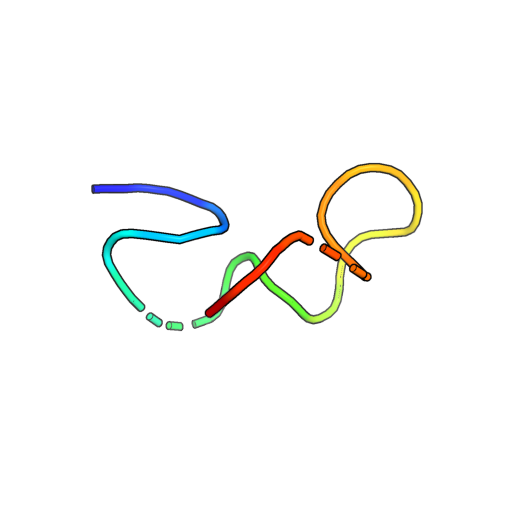OM 3909 C C . CYS A 1 5 ? 2.440 4.589 4.777 1.00 0.00 5 CYS A C 12
ATOM 3910 O O . CYS A 1 5 ? 3.022 4.631 5.843 1.00 0.00 5 CYS A O 12
ATOM 3917 N N . GLY A 1 6 ? 1.137 4.571 4.646 1.00 0.00 6 GLY A N 12
ATOM 3918 C CA . GLY A 1 6 ? 0.218 4.602 5.825 1.00 0.00 6 GLY A CA 12
ATOM 3919 C C . GLY A 1 6 ? 0.567 3.492 6.812 1.00 0.00 6 GLY A C 12
ATOM 3920 O O . GLY A 1 6 ? 0.496 3.680 8.012 1.00 0.00 6 GLY A O 12
ATOM 3924 N N . PHE A 1 7 ? 0.937 2.363 6.259 1.00 0.00 7 PHE A N 12
ATOM 3925 C CA . PHE A 1 7 ? 1.310 1.191 7.101 1.00 0.00 7 PHE A CA 12
ATOM 3926 C C . PHE A 1 7 ? 2.157 0.142 6.336 1.00 0.00 7 PHE A C 12
ATOM 3927 O O . PHE A 1 7 ? 1.849 -0.240 5.217 1.00 0.00 7 PHE A O 12
ATOM 3959 N N . LYS A 1 9 ? 2.652 -2.761 6.038 1.00 0.00 9 LYS A N 12
ATOM 3960 C CA . LYS A 1 9 ? 2.125 -4.073 5.568 1.00 0.00 9 LYS A CA 12
ATOM 3961 C C . LYS A 1 9 ? 2.227 -4.050 4.038 1.00 0.00 9 LYS A C 12
ATOM 3962 O O . LYS A 1 9 ? 2.680 -5.020 3.460 1.00 0.00 9 LYS A O 12
ATOM 3981 N N . SER A 1 10 ? 1.829 -2.958 3.420 1.00 0.00 10 SER A N 12
ATOM 3982 C CA . SER A 1 10 ? 1.920 -2.928 1.932 1.00 0.00 10 SER A CA 12
ATOM 3983 C C . SER A 1 10 ? 3.304 -2.483 1.444 1.00 0.00 10 SER A C 12
ATOM 3984 O O . SER A 1 10 ? 3.708 -2.865 0.367 1.00 0.00 10 SER A O 12
ATOM 3992 N N . CYS A 1 11 ? 3.984 -1.704 2.247 1.00 0.00 11 CYS A N 12
ATOM 3993 C CA . CYS A 1 11 ? 5.357 -1.175 1.922 1.00 0.00 11 CYS A CA 12
ATOM 3994 C C . CYS A 1 11 ? 6.372 -2.217 1.406 1.00 0.00 11 CYS A C 12
ATOM 3995 O O . CYS A 1 11 ? 7.300 -1.868 0.703 1.00 0.00 11 CYS A O 12
ATOM 4002 N N . ARG A 1 12 ? 6.164 -3.458 1.769 1.00 0.00 12 ARG A N 12
ATOM 4003 C CA . ARG A 1 12 ? 7.084 -4.564 1.337 1.00 0.00 12 ARG A CA 12
ATOM 4004 C C . ARG A 1 12 ? 6.803 -5.037 -0.108 1.00 0.00 12 ARG A C 12
ATOM 4005 O O . ARG A 1 12 ? 7.540 -5.833 -0.657 1.00 0.00 12 ARG A O 12
ATOM 4026 N N . SER A 1 13 ? 5.746 -4.523 -0.681 1.00 0.00 13 SER A N 12
ATOM 4027 C CA . SER A 1 13 ? 5.347 -4.889 -2.074 1.00 0.00 13 SER A CA 12
ATOM 4028 C C . SER A 1 13 ? 6.173 -4.107 -3.095 1.00 0.00 13 SER A C 12
ATOM 4029 O O . SER A 1 13 ? 6.548 -2.976 -2.855 1.00 0.00 13 SER A O 12
ATOM 4037 N N . ARG A 1 14 ? 6.423 -4.756 -4.206 1.00 0.00 14 ARG A N 12
ATOM 4038 C CA . ARG A 1 14 ? 7.214 -4.139 -5.315 1.00 0.00 14 ARG A CA 12
ATOM 4039 C C . ARG A 1 14 ? 6.520 -2.850 -5.772 1.00 0.00 14 ARG A C 12
ATOM 4040 O O . ARG A 1 14 ? 7.169 -1.881 -6.117 1.00 0.00 14 ARG A O 12
ATOM 4061 N N . GLN A 1 15 ? 5.212 -2.895 -5.750 1.00 0.00 15 GLN A N 12
ATOM 4062 C CA . GLN A 1 15 ? 4.381 -1.724 -6.161 1.00 0.00 15 GLN A CA 12
ATOM 4063 C C . GLN A 1 15 ? 4.639 -0.550 -5.203 1.00 0.00 15 GLN A C 12
ATOM 4064 O O . GLN A 1 15 ? 4.594 0.598 -5.603 1.00 0.00 15 GLN A O 12
ATOM 4078 N N . CYS A 1 16 ? 4.903 -0.890 -3.966 1.00 0.00 16 CYS A N 12
ATOM 4079 C CA . CYS A 1 16 ? 5.173 0.144 -2.925 1.00 0.00 16 CYS A CA 12
ATOM 4080 C C . CYS A 1 16 ? 6.617 0.648 -2.887 1.00 0.00 16 CYS A C 12
ATOM 4081 O O . CYS A 1 16 ? 6.856 1.738 -2.406 1.00 0.00 16 CYS A O 12
ATOM 4088 N N . LYS A 1 17 ? 7.541 -0.140 -3.378 1.00 0.00 17 LYS A N 12
ATOM 4089 C CA . LYS A 1 17 ? 8.972 0.303 -3.369 1.00 0.00 17 LYS A CA 12
ATOM 4090 C C . LYS A 1 17 ? 9.226 1.678 -4.040 1.00 0.00 17 LYS A C 12
ATOM 4091 O O . LYS A 1 17 ? 9.955 2.472 -3.476 1.00 0.00 17 LYS A O 12
ATOM 4125 N N . HIS A 1 19 ? 7.532 4.164 -3.943 1.00 0.00 19 HIS A N 12
ATOM 4126 C CA . HIS A 1 19 ? 6.931 5.265 -3.122 1.00 0.00 19 HIS A CA 12
ATOM 4127 C C . HIS A 1 19 ? 8.029 6.029 -2.384 1.00 0.00 19 HIS A C 12
ATOM 4128 O O . HIS A 1 19 ? 9.061 5.471 -2.073 1.00 0.00 19 HIS A O 12
ATOM 4142 N N . ARG A 1 20 ? 7.776 7.286 -2.122 1.00 0.00 20 ARG A N 12
ATOM 4143 C CA . ARG A 1 20 ? 8.783 8.129 -1.406 1.00 0.00 20 ARG A CA 12
ATOM 4144 C C . ARG A 1 20 ? 8.957 7.671 0.052 1.00 0.00 20 ARG A C 12
ATOM 4145 O O . ARG A 1 20 ? 9.939 8.002 0.687 1.00 0.00 20 ARG A O 12
ATOM 4166 N N . CYS A 1 21 ? 7.994 6.922 0.529 1.00 0.00 21 CYS A N 12
ATOM 4167 C CA . CYS A 1 21 ? 8.030 6.409 1.935 1.00 0.00 21 CYS A CA 12
ATOM 4168 C C . CYS A 1 21 ? 8.683 5.019 2.008 1.00 0.00 21 CYS A C 12
ATOM 4169 O O . CYS A 1 21 ? 9.087 4.594 3.073 1.00 0.00 21 CYS A O 12
ATOM 4203 N N . ARG A 1 2 ? -4.379 4.900 2.678 1.00 0.00 2 ARG A N 13
ATOM 4204 C CA . ARG A 1 2 ? -3.437 4.686 3.821 1.00 0.00 2 ARG A CA 13
ATOM 4205 C C . ARG A 1 2 ? -2.679 3.366 3.635 1.00 0.00 2 ARG A C 13
ATOM 4206 O O . ARG A 1 2 ? -2.449 2.623 4.571 1.00 0.00 2 ARG A O 13
ATOM 4227 N N . LEU A 1 3 ? -2.311 3.129 2.402 1.00 0.00 3 LEU A N 13
ATOM 4228 C CA . LEU A 1 3 ? -1.563 1.886 2.052 1.00 0.00 3 LEU A CA 13
ATOM 4229 C C . LEU A 1 3 ? -0.067 2.121 2.360 1.00 0.00 3 LEU A C 13
ATOM 4230 O O . LEU A 1 3 ? 0.278 2.397 3.492 1.00 0.00 3 LEU A O 13
ATOM 4246 N N . CYS A 1 4 ? 0.758 1.993 1.348 1.00 0.00 4 CYS A N 13
ATOM 4247 C CA . CYS A 1 4 ? 2.240 2.183 1.420 1.00 0.00 4 CYS A CA 13
ATOM 4248 C C . CYS A 1 4 ? 2.608 3.340 2.371 1.00 0.00 4 CYS A C 13
ATOM 4249 O O . CYS A 1 4 ? 3.478 3.219 3.212 1.00 0.00 4 CYS A O 13
ATOM 4256 N N . CYS A 1 5 ? 1.899 4.427 2.180 1.00 0.00 5 CYS A N 13
ATOM 4257 C CA . CYS A 1 5 ? 2.097 5.666 2.993 1.00 0.00 5 CYS A CA 13
ATOM 4258 C C . CYS A 1 5 ? 1.222 5.611 4.260 1.00 0.00 5 CYS A C 13
ATOM 4259 O O . CYS A 1 5 ? 0.546 6.562 4.606 1.00 0.00 5 CYS A O 13
ATOM 4266 N N . GLY A 1 6 ? 1.269 4.480 4.915 1.00 0.00 6 GLY A N 13
ATOM 4267 C CA . GLY A 1 6 ? 0.475 4.277 6.162 1.00 0.00 6 GLY A CA 13
ATOM 4268 C C . GLY A 1 6 ? 1.110 3.182 7.020 1.00 0.00 6 GLY A C 13
ATOM 4269 O O . GLY A 1 6 ? 1.185 3.314 8.226 1.00 0.00 6 GLY A O 13
ATOM 4273 N N . PHE A 1 7 ? 1.549 2.132 6.369 1.00 0.00 7 PHE A N 13
ATOM 4274 C CA . PHE A 1 7 ? 2.191 0.991 7.098 1.00 0.00 7 PHE A CA 13
ATOM 4275 C C . PHE A 1 7 ? 3.066 0.073 6.207 1.00 0.00 7 PHE A C 13
ATOM 4276 O O . PHE A 1 7 ? 2.837 -0.064 5.019 1.00 0.00 7 PHE A O 13
ATOM 4308 N N . LYS A 1 9 ? 3.203 -2.859 5.694 1.00 0.00 9 LYS A N 13
ATOM 4309 C CA . LYS A 1 9 ? 2.513 -4.021 5.058 1.00 0.00 9 LYS A CA 13
ATOM 4310 C C . LYS A 1 9 ? 2.449 -3.779 3.548 1.00 0.00 9 LYS A C 13
ATOM 4311 O O . LYS A 1 9 ? 2.706 -4.684 2.777 1.00 0.00 9 LYS A O 13
ATOM 4330 N N . SER A 1 10 ? 2.112 -2.569 3.162 1.00 0.00 10 SER A N 13
ATOM 4331 C CA . SER A 1 10 ? 2.035 -2.268 1.710 1.00 0.00 10 SER A CA 13
ATOM 4332 C C . SER A 1 10 ? 3.467 -2.102 1.183 1.00 0.00 10 SER A C 13
ATOM 4333 O O . SER A 1 10 ? 3.734 -2.484 0.061 1.00 0.00 10 SER A O 13
ATOM 4341 N N . CYS A 1 11 ? 4.348 -1.550 1.992 1.00 0.00 11 CYS A N 13
ATOM 4342 C CA . CYS A 1 11 ? 5.770 -1.369 1.539 1.00 0.00 11 CYS A CA 13
ATOM 4343 C C . CYS A 1 11 ? 6.471 -2.713 1.304 1.00 0.00 11 CYS A C 13
ATOM 4344 O O . CYS A 1 11 ? 7.563 -2.756 0.770 1.00 0.00 11 CYS A O 13
ATOM 4351 N N . ARG A 1 12 ? 5.814 -3.771 1.707 1.00 0.00 12 ARG A N 13
ATOM 4352 C CA . ARG A 1 12 ? 6.383 -5.141 1.538 1.00 0.00 12 ARG A CA 13
ATOM 4353 C C . ARG A 1 12 ? 6.170 -5.584 0.074 1.00 0.00 12 ARG A C 13
ATOM 4354 O O . ARG A 1 12 ? 6.696 -6.596 -0.349 1.00 0.00 12 ARG A O 13
ATOM 4375 N N . SER A 1 13 ? 5.406 -4.803 -0.654 1.00 0.00 13 SER A N 13
ATOM 4376 C CA . SER A 1 13 ? 5.101 -5.087 -2.078 1.00 0.00 13 SER A CA 13
ATOM 4377 C C . SER A 1 13 ? 5.990 -4.244 -2.998 1.00 0.00 13 SER A C 13
ATOM 4378 O O . SER A 1 13 ? 6.336 -3.123 -2.672 1.00 0.00 13 SER A O 13
ATOM 4386 N N . ARG A 1 14 ? 6.329 -4.823 -4.124 1.00 0.00 14 ARG A N 13
ATOM 4387 C CA . ARG A 1 14 ? 7.193 -4.124 -5.127 1.00 0.00 14 ARG A CA 13
ATOM 4388 C C . ARG A 1 14 ? 6.449 -2.875 -5.640 1.00 0.00 14 ARG A C 13
ATOM 4389 O O . ARG A 1 14 ? 7.061 -1.920 -6.074 1.00 0.00 14 ARG A O 13
ATOM 4410 N N . GLN A 1 15 ? 5.142 -2.938 -5.564 1.00 0.00 15 GLN A N 13
ATOM 4411 C CA . GLN A 1 15 ? 4.272 -1.809 -6.016 1.00 0.00 15 GLN A CA 13
ATOM 4412 C C . GLN A 1 15 ? 4.594 -0.557 -5.185 1.00 0.00 15 GLN A C 13
ATOM 4413 O O . GLN A 1 15 ? 4.718 0.526 -5.724 1.00 0.00 15 GLN A O 13
ATOM 4427 N N . CYS A 1 16 ? 4.714 -0.761 -3.897 1.00 0.00 16 CYS A N 13
ATOM 4428 C CA . CYS A 1 16 ? 5.027 0.361 -2.961 1.00 0.00 16 CYS A CA 13
ATOM 4429 C C . CYS A 1 16 ? 6.520 0.696 -2.854 1.00 0.00 16 CYS A C 13
ATOM 4430 O O . CYS A 1 16 ? 6.866 1.785 -2.443 1.00 0.00 16 CYS A O 13
ATOM 4437 N N . LYS A 1 17 ? 7.352 -0.246 -3.223 1.00 0.00 17 LYS A N 13
ATOM 4438 C CA . LYS A 1 17 ? 8.834 -0.038 -3.158 1.00 0.00 17 LYS A CA 13
ATOM 4439 C C . LYS A 1 17 ? 9.332 1.320 -3.727 1.00 0.00 17 LYS A C 13
ATOM 4440 O O . LYS A 1 17 ? 10.060 2.006 -3.034 1.00 0.00 17 LYS A O 13
ATOM 4474 N N . HIS A 1 19 ? 8.041 4.121 -4.009 1.00 0.00 19 HIS A N 13
ATOM 4475 C CA . HIS A 1 19 ? 7.471 5.349 -3.376 1.00 0.00 19 HIS A CA 13
ATOM 4476 C C . HIS A 1 19 ? 8.390 5.952 -2.325 1.00 0.00 19 HIS A C 13
ATOM 4477 O O . HIS A 1 19 ? 9.220 5.270 -1.757 1.00 0.00 19 HIS A O 13
ATOM 4491 N N . ARG A 1 20 ? 8.199 7.230 -2.110 1.00 0.00 20 ARG A N 13
ATOM 4492 C CA . ARG A 1 20 ? 9.012 7.987 -1.105 1.00 0.00 20 ARG A CA 13
ATOM 4493 C C . ARG A 1 20 ? 8.562 7.511 0.284 1.00 0.00 20 ARG A C 13
ATOM 4494 O O . ARG A 1 20 ? 9.304 7.564 1.245 1.00 0.00 20 ARG A O 13
ATOM 4515 N N . CYS A 1 21 ? 7.333 7.055 0.312 1.00 0.00 21 CYS A N 13
ATOM 4516 C CA . CYS A 1 21 ? 6.695 6.539 1.559 1.00 0.00 21 CYS A CA 13
ATOM 4517 C C . CYS A 1 21 ? 7.382 5.255 2.032 1.00 0.00 21 CYS A C 13
ATOM 4518 O O . CYS A 1 21 ? 7.326 4.907 3.195 1.00 0.00 21 CYS A O 13
ATOM 4552 N N . ARG A 1 2 ? -5.162 3.685 4.184 1.00 0.00 2 ARG A N 14
ATOM 4553 C CA . ARG A 1 2 ? -3.746 4.027 4.524 1.00 0.00 2 ARG A CA 14
ATOM 4554 C C . ARG A 1 2 ? -2.837 2.989 3.847 1.00 0.00 2 ARG A C 14
ATOM 4555 O O . ARG A 1 2 ? -2.513 1.973 4.429 1.00 0.00 2 ARG A O 14
ATOM 4576 N N . LEU A 1 3 ? -2.458 3.288 2.628 1.00 0.00 3 LEU A N 14
ATOM 4577 C CA . LEU A 1 3 ? -1.573 2.382 1.823 1.00 0.00 3 LEU A CA 14
ATOM 4578 C C . LEU A 1 3 ? -0.125 2.275 2.346 1.00 0.00 3 LEU A C 14
ATOM 4579 O O . LEU A 1 3 ? 0.139 2.527 3.503 1.00 0.00 3 LEU A O 14
ATOM 4595 N N . CYS A 1 4 ? 0.748 1.890 1.446 1.00 0.00 4 CYS A N 14
ATOM 4596 C CA . CYS A 1 4 ? 2.212 1.703 1.677 1.00 0.00 4 CYS A CA 14
ATOM 4597 C C . CYS A 1 4 ? 2.829 2.678 2.687 1.00 0.00 4 CYS A C 14
ATOM 4598 O O . CYS A 1 4 ? 3.381 2.271 3.690 1.00 0.00 4 CYS A O 14
ATOM 4605 N N . CYS A 1 5 ? 2.699 3.944 2.380 1.00 0.00 5 CYS A N 14
ATOM 4606 C CA . CYS A 1 5 ? 3.266 5.004 3.272 1.00 0.00 5 CYS A CA 14
ATOM 4607 C C . CYS A 1 5 ? 2.662 4.897 4.678 1.00 0.00 5 CYS A C 14
ATOM 4608 O O . CYS A 1 5 ? 3.319 5.146 5.670 1.00 0.00 5 CYS A O 14
ATOM 4615 N N . GLY A 1 6 ? 1.411 4.521 4.691 1.00 0.00 6 GLY A N 14
ATOM 4616 C CA . GLY A 1 6 ? 0.647 4.357 5.957 1.00 0.00 6 GLY A CA 14
ATOM 4617 C C . GLY A 1 6 ? 1.037 3.100 6.750 1.00 0.00 6 GLY A C 14
ATOM 4618 O O . GLY A 1 6 ? 0.959 3.130 7.964 1.00 0.00 6 GLY A O 14
ATOM 4622 N N . PHE A 1 7 ? 1.443 2.039 6.084 1.00 0.00 7 PHE A N 14
ATOM 4623 C CA . PHE A 1 7 ? 1.826 0.801 6.848 1.00 0.00 7 PHE A CA 14
ATOM 4624 C C . PHE A 1 7 ? 2.728 -0.246 6.138 1.00 0.00 7 PHE A C 14
ATOM 4625 O O . PHE A 1 7 ? 2.697 -0.403 4.930 1.00 0.00 7 PHE A O 14
ATOM 4657 N N . LYS A 1 9 ? 2.318 -3.119 5.910 1.00 0.00 9 LYS A N 14
ATOM 4658 C CA . LYS A 1 9 ? 1.417 -4.136 5.298 1.00 0.00 9 LYS A CA 14
ATOM 4659 C C . LYS A 1 9 ? 1.635 -4.058 3.790 1.00 0.00 9 LYS A C 14
ATOM 4660 O O . LYS A 1 9 ? 1.853 -5.078 3.163 1.00 0.00 9 LYS A O 14
ATOM 4679 N N . SER A 1 10 ? 1.585 -2.862 3.246 1.00 0.00 10 SER A N 14
ATOM 4680 C CA . SER A 1 10 ? 1.787 -2.719 1.771 1.00 0.00 10 SER A CA 14
ATOM 4681 C C . SER A 1 10 ? 3.241 -2.378 1.439 1.00 0.00 10 SER A C 14
ATOM 4682 O O . SER A 1 10 ? 3.809 -2.996 0.565 1.00 0.00 10 SER A O 14
ATOM 4690 N N . CYS A 1 11 ? 3.786 -1.419 2.146 1.00 0.00 11 CYS A N 14
ATOM 4691 C CA . CYS A 1 11 ? 5.205 -0.940 1.962 1.00 0.00 11 CYS A CA 14
ATOM 4692 C C . CYS A 1 11 ? 6.256 -2.020 1.635 1.00 0.00 11 CYS A C 14
ATOM 4693 O O . CYS A 1 11 ? 7.266 -1.728 1.023 1.00 0.00 11 CYS A O 14
ATOM 4700 N N . ARG A 1 12 ? 5.981 -3.230 2.052 1.00 0.00 12 ARG A N 14
ATOM 4701 C CA . ARG A 1 12 ? 6.910 -4.378 1.810 1.00 0.00 12 ARG A CA 14
ATOM 4702 C C . ARG A 1 12 ? 6.643 -5.033 0.432 1.00 0.00 12 ARG A C 14
ATOM 4703 O O . ARG A 1 12 ? 7.075 -6.140 0.176 1.00 0.00 12 ARG A O 14
ATOM 4724 N N . SER A 1 13 ? 5.942 -4.328 -0.424 1.00 0.00 13 SER A N 14
ATOM 4725 C CA . SER A 1 13 ? 5.622 -4.865 -1.790 1.00 0.00 13 SER A CA 14
ATOM 4726 C C . SER A 1 13 ? 6.368 -4.098 -2.889 1.00 0.00 13 SER A C 14
ATOM 4727 O O . SER A 1 13 ? 6.762 -2.961 -2.708 1.00 0.00 13 SER A O 14
ATOM 4735 N N . ARG A 1 14 ? 6.523 -4.775 -4.001 1.00 0.00 14 ARG A N 14
ATOM 4736 C CA . ARG A 1 14 ? 7.222 -4.207 -5.197 1.00 0.00 14 ARG A CA 14
ATOM 4737 C C . ARG A 1 14 ? 6.498 -2.903 -5.574 1.00 0.00 14 ARG A C 14
ATOM 4738 O O . ARG A 1 14 ? 7.119 -1.881 -5.789 1.00 0.00 14 ARG A O 14
ATOM 4759 N N . GLN A 1 15 ? 5.191 -2.999 -5.625 1.00 0.00 15 GLN A N 14
ATOM 4760 C CA . GLN A 1 15 ? 4.318 -1.836 -5.976 1.00 0.00 15 GLN A CA 14
ATOM 4761 C C . GLN A 1 15 ? 4.628 -0.632 -5.073 1.00 0.00 15 GLN A C 14
ATOM 4762 O O . GLN A 1 15 ? 4.566 0.500 -5.514 1.00 0.00 15 GLN A O 14
ATOM 4776 N N . CYS A 1 16 ? 4.949 -0.925 -3.838 1.00 0.00 16 CYS A N 14
ATOM 4777 C CA . CYS A 1 16 ? 5.275 0.154 -2.862 1.00 0.00 16 CYS A CA 14
ATOM 4778 C C . CYS A 1 16 ? 6.724 0.658 -2.922 1.00 0.00 16 CYS A C 14
ATOM 4779 O O . CYS A 1 16 ? 6.990 1.751 -2.461 1.00 0.00 16 CYS A O 14
ATOM 4786 N N . LYS A 1 17 ? 7.620 -0.127 -3.473 1.00 0.00 17 LYS A N 14
ATOM 4787 C CA . LYS A 1 17 ? 9.050 0.322 -3.559 1.00 0.00 17 LYS A CA 14
ATOM 4788 C C . LYS A 1 17 ? 9.239 1.723 -4.199 1.00 0.00 17 LYS A C 14
ATOM 4789 O O . LYS A 1 17 ? 9.976 2.520 -3.649 1.00 0.00 17 LYS A O 14
ATOM 4823 N N . HIS A 1 19 ? 7.540 4.222 -4.019 1.00 0.00 19 HIS A N 14
ATOM 4824 C CA . HIS A 1 19 ? 6.944 5.319 -3.189 1.00 0.00 19 HIS A CA 14
ATOM 4825 C C . HIS A 1 19 ? 8.054 6.062 -2.448 1.00 0.00 19 HIS A C 14
ATOM 4826 O O . HIS A 1 19 ? 9.036 5.463 -2.059 1.00 0.00 19 HIS A O 14
ATOM 4840 N N . ARG A 1 20 ? 7.871 7.346 -2.276 1.00 0.00 20 ARG A N 14
ATOM 4841 C CA . ARG A 1 20 ? 8.895 8.174 -1.563 1.00 0.00 20 ARG A CA 14
ATOM 4842 C C . ARG A 1 20 ? 8.953 7.820 -0.067 1.00 0.00 20 ARG A C 14
ATOM 4843 O O . ARG A 1 20 ? 9.901 8.163 0.613 1.00 0.00 20 ARG A O 14
ATOM 4864 N N . CYS A 1 21 ? 7.930 7.140 0.390 1.00 0.00 21 CYS A N 14
ATOM 4865 C CA . CYS A 1 21 ? 7.841 6.721 1.827 1.00 0.00 21 CYS A CA 14
ATOM 4866 C C . CYS A 1 21 ? 8.456 5.321 2.010 1.00 0.00 21 CYS A C 14
ATOM 4867 O O . CYS A 1 21 ? 8.810 4.941 3.110 1.00 0.00 21 CYS A O 14
ATOM 4901 N N . ARG A 1 2 ? -3.593 5.770 2.467 1.00 0.00 2 ARG A N 15
ATOM 4902 C CA . ARG A 1 2 ? -2.531 5.457 3.469 1.00 0.00 2 ARG A CA 15
ATOM 4903 C C . ARG A 1 2 ? -2.214 3.949 3.482 1.00 0.00 2 ARG A C 15
ATOM 4904 O O . ARG A 1 2 ? -2.187 3.315 4.518 1.00 0.00 2 ARG A O 15
ATOM 4925 N N . LEU A 1 3 ? -1.977 3.418 2.309 1.00 0.00 3 LEU A N 15
ATOM 4926 C CA . LEU A 1 3 ? -1.652 1.962 2.166 1.00 0.00 3 LEU A CA 15
ATOM 4927 C C . LEU A 1 3 ? -0.116 1.842 2.278 1.00 0.00 3 LEU A C 15
ATOM 4928 O O . LEU A 1 3 ? 0.420 2.088 3.340 1.00 0.00 3 LEU A O 15
ATOM 4944 N N . CYS A 1 4 ? 0.529 1.471 1.200 1.00 0.00 4 CYS A N 15
ATOM 4945 C CA . CYS A 1 4 ? 2.013 1.309 1.110 1.00 0.00 4 CYS A CA 15
ATOM 4946 C C . CYS A 1 4 ? 2.817 2.300 1.957 1.00 0.00 4 CYS A C 15
ATOM 4947 O O . CYS A 1 4 ? 3.610 1.915 2.793 1.00 0.00 4 CYS A O 15
ATOM 4954 N N . CYS A 1 5 ? 2.562 3.556 1.699 1.00 0.00 5 CYS A N 15
ATOM 4955 C CA . CYS A 1 5 ? 3.278 4.638 2.429 1.00 0.00 5 CYS A CA 15
ATOM 4956 C C . CYS A 1 5 ? 2.667 4.877 3.813 1.00 0.00 5 CYS A C 15
ATOM 4957 O O . CYS A 1 5 ? 3.383 5.124 4.765 1.00 0.00 5 CYS A O 15
ATOM 4964 N N . GLY A 1 6 ? 1.361 4.794 3.893 1.00 0.00 6 GLY A N 15
ATOM 4965 C CA . GLY A 1 6 ? 0.666 5.011 5.199 1.00 0.00 6 GLY A CA 15
ATOM 4966 C C . GLY A 1 6 ? 1.171 4.039 6.270 1.00 0.00 6 GLY A C 15
ATOM 4967 O O . GLY A 1 6 ? 1.227 4.378 7.436 1.00 0.00 6 GLY A O 15
ATOM 4971 N N . PHE A 1 7 ? 1.522 2.857 5.828 1.00 0.00 7 PHE A N 15
ATOM 4972 C CA . PHE A 1 7 ? 2.033 1.810 6.755 1.00 0.00 7 PHE A CA 15
ATOM 4973 C C . PHE A 1 7 ? 2.833 0.695 6.043 1.00 0.00 7 PHE A C 15
ATOM 4974 O O . PHE A 1 7 ? 2.503 0.268 4.948 1.00 0.00 7 PHE A O 15
ATOM 5006 N N . LYS A 1 9 ? 3.104 -2.267 6.164 1.00 0.00 9 LYS A N 15
ATOM 5007 C CA . LYS A 1 9 ? 2.481 -3.591 5.878 1.00 0.00 9 LYS A CA 15
ATOM 5008 C C . LYS A 1 9 ? 2.399 -3.765 4.359 1.00 0.00 9 LYS A C 15
ATOM 5009 O O . LYS A 1 9 ? 2.622 -4.860 3.879 1.00 0.00 9 LYS A O 15
ATOM 5028 N N . SER A 1 10 ? 2.091 -2.705 3.639 1.00 0.00 10 SER A N 15
ATOM 5029 C CA . SER A 1 10 ? 2.011 -2.863 2.157 1.00 0.00 10 SER A CA 15
ATOM 5030 C C . SER A 1 10 ? 3.379 -2.635 1.478 1.00 0.00 10 SER A C 15
ATOM 5031 O O . SER A 1 10 ? 3.556 -3.057 0.354 1.00 0.00 10 SER A O 15
ATOM 5039 N N . CYS A 1 11 ? 4.309 -1.994 2.155 1.00 0.00 11 CYS A N 15
ATOM 5040 C CA . CYS A 1 11 ? 5.670 -1.742 1.555 1.00 0.00 11 CYS A CA 15
ATOM 5041 C C . CYS A 1 11 ? 6.445 -2.996 1.098 1.00 0.00 11 CYS A C 15
ATOM 5042 O O . CYS A 1 11 ? 7.502 -2.870 0.508 1.00 0.00 11 CYS A O 15
ATOM 5049 N N . ARG A 1 12 ? 5.916 -4.165 1.368 1.00 0.00 12 ARG A N 15
ATOM 5050 C CA . ARG A 1 12 ? 6.609 -5.429 0.955 1.00 0.00 12 ARG A CA 15
ATOM 5051 C C . ARG A 1 12 ? 6.358 -5.683 -0.547 1.00 0.00 12 ARG A C 15
ATOM 5052 O O . ARG A 1 12 ? 7.040 -6.474 -1.170 1.00 0.00 12 ARG A O 15
ATOM 5073 N N . SER A 1 13 ? 5.383 -4.991 -1.080 1.00 0.00 13 SER A N 15
ATOM 5074 C CA . SER A 1 13 ? 5.022 -5.130 -2.521 1.00 0.00 13 SER A CA 15
ATOM 5075 C C . SER A 1 13 ? 5.986 -4.334 -3.412 1.00 0.00 13 SER A C 15
ATOM 5076 O O . SER A 1 13 ? 6.357 -3.223 -3.086 1.00 0.00 13 SER A O 15
ATOM 5084 N N . ARG A 1 14 ? 6.352 -4.946 -4.512 1.00 0.00 14 ARG A N 15
ATOM 5085 C CA . ARG A 1 14 ? 7.287 -4.314 -5.501 1.00 0.00 14 ARG A CA 15
ATOM 5086 C C . ARG A 1 14 ? 6.695 -2.968 -5.952 1.00 0.00 14 ARG A C 15
ATOM 5087 O O . ARG A 1 14 ? 7.405 -2.006 -6.169 1.00 0.00 14 ARG A O 15
ATOM 5108 N N . GLN A 1 15 ? 5.391 -2.970 -6.069 1.00 0.00 15 GLN A N 15
ATOM 5109 C CA . GLN A 1 15 ? 4.632 -1.757 -6.494 1.00 0.00 15 GLN A CA 15
ATOM 5110 C C . GLN A 1 15 ? 4.715 -0.662 -5.414 1.00 0.00 15 GLN A C 15
ATOM 5111 O O . GLN A 1 15 ? 4.681 0.512 -5.730 1.00 0.00 15 GLN A O 15
ATOM 5125 N N . CYS A 1 16 ? 4.820 -1.081 -4.176 1.00 0.00 16 CYS A N 15
ATOM 5126 C CA . CYS A 1 16 ? 4.909 -0.108 -3.043 1.00 0.00 16 CYS A CA 15
ATOM 5127 C C . CYS A 1 16 ? 6.304 0.485 -2.795 1.00 0.00 16 CYS A C 15
ATOM 5128 O O . CYS A 1 16 ? 6.406 1.581 -2.279 1.00 0.00 16 CYS A O 15
ATOM 5135 N N . LYS A 1 17 ? 7.336 -0.236 -3.152 1.00 0.00 17 LYS A N 15
ATOM 5136 C CA . LYS A 1 17 ? 8.729 0.282 -2.938 1.00 0.00 17 LYS A CA 15
ATOM 5137 C C . LYS A 1 17 ? 8.982 1.694 -3.531 1.00 0.00 17 LYS A C 15
ATOM 5138 O O . LYS A 1 17 ? 9.593 2.503 -2.863 1.00 0.00 17 LYS A O 15
ATOM 5172 N N . HIS A 1 19 ? 7.351 4.166 -3.389 1.00 0.00 19 HIS A N 15
ATOM 5173 C CA . HIS A 1 19 ? 6.542 5.192 -2.647 1.00 0.00 19 HIS A CA 15
ATOM 5174 C C . HIS A 1 19 ? 7.442 6.019 -1.730 1.00 0.00 19 HIS A C 15
ATOM 5175 O O . HIS A 1 19 ? 8.448 5.540 -1.250 1.00 0.00 19 HIS A O 15
ATOM 5189 N N . ARG A 1 20 ? 7.039 7.244 -1.516 1.00 0.00 20 ARG A N 15
ATOM 5190 C CA . ARG A 1 20 ? 7.800 8.202 -0.648 1.00 0.00 20 ARG A CA 15
ATOM 5191 C C . ARG A 1 20 ? 8.220 7.685 0.741 1.00 0.00 20 ARG A C 15
ATOM 5192 O O . ARG A 1 20 ? 9.229 8.125 1.259 1.00 0.00 20 ARG A O 15
ATOM 5213 N N . CYS A 1 21 ? 7.457 6.780 1.302 1.00 0.00 21 CYS A N 15
ATOM 5214 C CA . CYS A 1 21 ? 7.799 6.231 2.658 1.00 0.00 21 CYS A CA 15
ATOM 5215 C C . CYS A 1 21 ? 8.752 5.024 2.619 1.00 0.00 21 CYS A C 15
ATOM 5216 O O . CYS A 1 21 ? 9.424 4.753 3.597 1.00 0.00 21 CYS A O 15
ATOM 5250 N N . ARG A 1 2 ? -3.543 6.349 3.608 1.00 0.00 2 ARG A N 16
ATOM 5251 C CA . ARG A 1 2 ? -2.276 5.927 2.940 1.00 0.00 2 ARG A CA 16
ATOM 5252 C C . ARG A 1 2 ? -2.055 4.418 3.107 1.00 0.00 2 ARG A C 16
ATOM 5253 O O . ARG A 1 2 ? -2.110 3.886 4.198 1.00 0.00 2 ARG A O 16
ATOM 5274 N N . LEU A 1 3 ? -1.817 3.785 1.988 1.00 0.00 3 LEU A N 16
ATOM 5275 C CA . LEU A 1 3 ? -1.572 2.310 1.938 1.00 0.00 3 LEU A CA 16
ATOM 5276 C C . LEU A 1 3 ? -0.106 2.090 2.389 1.00 0.00 3 LEU A C 16
ATOM 5277 O O . LEU A 1 3 ? 0.196 2.222 3.558 1.00 0.00 3 LEU A O 16
ATOM 5293 N N . CYS A 1 4 ? 0.738 1.760 1.445 1.00 0.00 4 CYS A N 16
ATOM 5294 C CA . CYS A 1 4 ? 2.199 1.506 1.635 1.00 0.00 4 CYS A CA 16
ATOM 5295 C C . CYS A 1 4 ? 2.848 2.395 2.711 1.00 0.00 4 CYS A C 16
ATOM 5296 O O . CYS A 1 4 ? 3.435 1.910 3.660 1.00 0.00 4 CYS A O 16
ATOM 5303 N N . CYS A 1 5 ? 2.699 3.680 2.507 1.00 0.00 5 CYS A N 16
ATOM 5304 C CA . CYS A 1 5 ? 3.277 4.688 3.446 1.00 0.00 5 CYS A CA 16
ATOM 5305 C C . CYS A 1 5 ? 2.559 4.726 4.798 1.00 0.00 5 CYS A C 16
ATOM 5306 O O . CYS A 1 5 ? 3.203 4.800 5.828 1.00 0.00 5 CYS A O 16
ATOM 5313 N N . GLY A 1 6 ? 1.250 4.674 4.758 1.00 0.00 6 GLY A N 16
ATOM 5314 C CA . GLY A 1 6 ? 0.447 4.707 6.020 1.00 0.00 6 GLY A CA 16
ATOM 5315 C C . GLY A 1 6 ? 0.798 3.543 6.947 1.00 0.00 6 GLY A C 16
ATOM 5316 O O . GLY A 1 6 ? 0.800 3.699 8.153 1.00 0.00 6 GLY A O 16
ATOM 5320 N N . PHE A 1 7 ? 1.084 2.413 6.350 1.00 0.00 7 PHE A N 16
ATOM 5321 C CA . PHE A 1 7 ? 1.442 1.204 7.145 1.00 0.00 7 PHE A CA 16
ATOM 5322 C C . PHE A 1 7 ? 2.207 0.134 6.324 1.00 0.00 7 PHE A C 16
ATOM 5323 O O . PHE A 1 7 ? 1.837 -0.213 5.213 1.00 0.00 7 PHE A O 16
ATOM 5355 N N . LYS A 1 9 ? 2.625 -2.789 5.947 1.00 0.00 9 LYS A N 16
ATOM 5356 C CA . LYS A 1 9 ? 2.050 -4.076 5.459 1.00 0.00 9 LYS A CA 16
ATOM 5357 C C . LYS A 1 9 ? 2.141 -4.021 3.932 1.00 0.00 9 LYS A C 16
ATOM 5358 O O . LYS A 1 9 ? 2.559 -4.987 3.322 1.00 0.00 9 LYS A O 16
ATOM 5377 N N . SER A 1 10 ? 1.767 -2.901 3.352 1.00 0.00 10 SER A N 16
ATOM 5378 C CA . SER A 1 10 ? 1.844 -2.829 1.865 1.00 0.00 10 SER A CA 16
ATOM 5379 C C . SER A 1 10 ? 3.263 -2.473 1.397 1.00 0.00 10 SER A C 16
ATOM 5380 O O . SER A 1 10 ? 3.662 -2.904 0.338 1.00 0.00 10 SER A O 16
ATOM 5388 N N . CYS A 1 11 ? 3.979 -1.713 2.191 1.00 0.00 11 CYS A N 16
ATOM 5389 C CA . CYS A 1 11 ? 5.388 -1.282 1.860 1.00 0.00 11 CYS A CA 16
ATOM 5390 C C . CYS A 1 11 ? 6.329 -2.437 1.447 1.00 0.00 11 CYS A C 16
ATOM 5391 O O . CYS A 1 11 ? 7.376 -2.204 0.874 1.00 0.00 11 CYS A O 16
ATOM 5398 N N . ARG A 1 12 ? 5.917 -3.642 1.750 1.00 0.00 12 ARG A N 16
ATOM 5399 C CA . ARG A 1 12 ? 6.714 -4.869 1.421 1.00 0.00 12 ARG A CA 16
ATOM 5400 C C . ARG A 1 12 ? 6.566 -5.306 -0.056 1.00 0.00 12 ARG A C 16
ATOM 5401 O O . ARG A 1 12 ? 7.323 -6.133 -0.526 1.00 0.00 12 ARG A O 16
ATOM 5422 N N . SER A 1 13 ? 5.610 -4.741 -0.748 1.00 0.00 13 SER A N 16
ATOM 5423 C CA . SER A 1 13 ? 5.378 -5.098 -2.184 1.00 0.00 13 SER A CA 16
ATOM 5424 C C . SER A 1 13 ? 6.191 -4.230 -3.153 1.00 0.00 13 SER A C 16
ATOM 5425 O O . SER A 1 13 ? 6.434 -3.065 -2.899 1.00 0.00 13 SER A O 16
ATOM 5433 N N . ARG A 1 14 ? 6.574 -4.852 -4.242 1.00 0.00 14 ARG A N 16
ATOM 5434 C CA . ARG A 1 14 ? 7.373 -4.169 -5.308 1.00 0.00 14 ARG A CA 16
ATOM 5435 C C . ARG A 1 14 ? 6.650 -2.894 -5.773 1.00 0.00 14 ARG A C 16
ATOM 5436 O O . ARG A 1 14 ? 7.279 -1.918 -6.136 1.00 0.00 14 ARG A O 16
ATOM 5457 N N . GLN A 1 15 ? 5.342 -2.959 -5.739 1.00 0.00 15 GLN A N 16
ATOM 5458 C CA . GLN A 1 15 ? 4.488 -1.806 -6.156 1.00 0.00 15 GLN A CA 16
ATOM 5459 C C . GLN A 1 15 ? 4.718 -0.623 -5.200 1.00 0.00 15 GLN A C 16
ATOM 5460 O O . GLN A 1 15 ? 4.673 0.520 -5.612 1.00 0.00 15 GLN A O 16
ATOM 5474 N N . CYS A 1 16 ? 4.956 -0.947 -3.953 1.00 0.00 16 CYS A N 16
ATOM 5475 C CA . CYS A 1 16 ? 5.197 0.104 -2.923 1.00 0.00 16 CYS A CA 16
ATOM 5476 C C . CYS A 1 16 ? 6.617 0.670 -2.861 1.00 0.00 16 CYS A C 16
ATOM 5477 O O . CYS A 1 16 ? 6.767 1.816 -2.488 1.00 0.00 16 CYS A O 16
ATOM 5484 N N . LYS A 1 17 ? 7.621 -0.103 -3.200 1.00 0.00 17 LYS A N 16
ATOM 5485 C CA . LYS A 1 17 ? 9.012 0.468 -3.140 1.00 0.00 17 LYS A CA 16
ATOM 5486 C C . LYS A 1 17 ? 9.234 1.806 -3.891 1.00 0.00 17 LYS A C 16
ATOM 5487 O O . LYS A 1 17 ? 9.908 2.662 -3.353 1.00 0.00 17 LYS A O 16
ATOM 5521 N N . HIS A 1 19 ? 7.503 4.224 -3.955 1.00 0.00 19 HIS A N 16
ATOM 5522 C CA . HIS A 1 19 ? 6.855 5.327 -3.173 1.00 0.00 19 HIS A CA 16
ATOM 5523 C C . HIS A 1 19 ? 7.885 6.162 -2.405 1.00 0.00 19 HIS A C 16
ATOM 5524 O O . HIS A 1 19 ? 8.946 5.684 -2.055 1.00 0.00 19 HIS A O 16
ATOM 5538 N N . ARG A 1 20 ? 7.516 7.394 -2.166 1.00 0.00 20 ARG A N 16
ATOM 5539 C CA . ARG A 1 20 ? 8.393 8.359 -1.429 1.00 0.00 20 ARG A CA 16
ATOM 5540 C C . ARG A 1 20 ? 8.505 8.026 0.075 1.00 0.00 20 ARG A C 16
ATOM 5541 O O . ARG A 1 20 ? 9.002 8.832 0.840 1.00 0.00 20 ARG A O 16
ATOM 5562 N N . CYS A 1 21 ? 8.048 6.857 0.455 1.00 0.00 21 CYS A N 16
ATOM 5563 C CA . CYS A 1 21 ? 8.101 6.422 1.888 1.00 0.00 21 CYS A CA 16
ATOM 5564 C C . CYS A 1 21 ? 8.779 5.044 1.984 1.00 0.00 21 CYS A C 16
ATOM 5565 O O . CYS A 1 21 ? 9.204 4.643 3.050 1.00 0.00 21 CYS A O 16
ATOM 5599 N N . ARG A 1 2 ? -4.149 4.946 3.927 1.00 0.00 2 ARG A N 17
ATOM 5600 C CA . ARG A 1 2 ? -3.350 4.130 4.893 1.00 0.00 2 ARG A CA 17
ATOM 5601 C C . ARG A 1 2 ? -2.719 2.944 4.141 1.00 0.00 2 ARG A C 17
ATOM 5602 O O . ARG A 1 2 ? -2.671 1.833 4.629 1.00 0.00 2 ARG A O 17
ATOM 5623 N N . LEU A 1 3 ? -2.248 3.232 2.952 1.00 0.00 3 LEU A N 17
ATOM 5624 C CA . LEU A 1 3 ? -1.607 2.173 2.109 1.00 0.00 3 LEU A CA 17
ATOM 5625 C C . LEU A 1 3 ? -0.091 2.162 2.387 1.00 0.00 3 LEU A C 17
ATOM 5626 O O . LEU A 1 3 ? 0.309 2.430 3.501 1.00 0.00 3 LEU A O 17
ATOM 5642 N N . CYS A 1 4 ? 0.692 1.846 1.381 1.00 0.00 4 CYS A N 17
ATOM 5643 C CA . CYS A 1 4 ? 2.187 1.792 1.463 1.00 0.00 4 CYS A CA 17
ATOM 5644 C C . CYS A 1 4 ? 2.781 2.839 2.416 1.00 0.00 4 CYS A C 17
ATOM 5645 O O . CYS A 1 4 ? 3.519 2.503 3.322 1.00 0.00 4 CYS A O 17
ATOM 5652 N N . CYS A 1 5 ? 2.430 4.079 2.173 1.00 0.00 5 CYS A N 17
ATOM 5653 C CA . CYS A 1 5 ? 2.942 5.196 3.027 1.00 0.00 5 CYS A CA 17
ATOM 5654 C C . CYS A 1 5 ? 1.997 5.375 4.232 1.00 0.00 5 CYS A C 17
ATOM 5655 O O . CYS A 1 5 ? 1.630 6.475 4.599 1.00 0.00 5 CYS A O 17
ATOM 5662 N N . GLY A 1 6 ? 1.634 4.259 4.811 1.00 0.00 6 GLY A N 17
ATOM 5663 C CA . GLY A 1 6 ? 0.721 4.249 5.990 1.00 0.00 6 GLY A CA 17
ATOM 5664 C C . GLY A 1 6 ? 0.978 3.019 6.865 1.00 0.00 6 GLY A C 17
ATOM 5665 O O . GLY A 1 6 ? 0.816 3.095 8.068 1.00 0.00 6 GLY A O 17
ATOM 5669 N N . PHE A 1 7 ? 1.366 1.924 6.252 1.00 0.00 7 PHE A N 17
ATOM 5670 C CA . PHE A 1 7 ? 1.639 0.680 7.042 1.00 0.00 7 PHE A CA 17
ATOM 5671 C C . PHE A 1 7 ? 2.569 -0.355 6.353 1.00 0.00 7 PHE A C 17
ATOM 5672 O O . PHE A 1 7 ? 2.569 -0.512 5.144 1.00 0.00 7 PHE A O 17
ATOM 5704 N N . LYS A 1 9 ? 2.391 -3.220 5.910 1.00 0.00 9 LYS A N 17
ATOM 5705 C CA . LYS A 1 9 ? 1.638 -4.279 5.185 1.00 0.00 9 LYS A CA 17
ATOM 5706 C C . LYS A 1 9 ? 1.813 -4.120 3.675 1.00 0.00 9 LYS A C 17
ATOM 5707 O O . LYS A 1 9 ? 2.046 -5.104 2.998 1.00 0.00 9 LYS A O 17
ATOM 5726 N N . SER A 1 10 ? 1.701 -2.908 3.180 1.00 0.00 10 SER A N 17
ATOM 5727 C CA . SER A 1 10 ? 1.866 -2.712 1.707 1.00 0.00 10 SER A CA 17
ATOM 5728 C C . SER A 1 10 ? 3.304 -2.308 1.394 1.00 0.00 10 SER A C 17
ATOM 5729 O O . SER A 1 10 ? 3.881 -2.798 0.446 1.00 0.00 10 SER A O 17
ATOM 5737 N N . CYS A 1 11 ? 3.829 -1.431 2.212 1.00 0.00 11 CYS A N 17
ATOM 5738 C CA . CYS A 1 11 ? 5.231 -0.903 2.073 1.00 0.00 11 CYS A CA 17
ATOM 5739 C C . CYS A 1 11 ? 6.298 -1.969 1.743 1.00 0.00 11 CYS A C 17
ATOM 5740 O O . CYS A 1 11 ? 7.330 -1.651 1.183 1.00 0.00 11 CYS A O 17
ATOM 5747 N N . ARG A 1 12 ? 6.009 -3.195 2.102 1.00 0.00 12 ARG A N 17
ATOM 5748 C CA . ARG A 1 12 ? 6.943 -4.341 1.854 1.00 0.00 12 ARG A CA 17
ATOM 5749 C C . ARG A 1 12 ? 6.639 -4.989 0.479 1.00 0.00 12 ARG A C 17
ATOM 5750 O O . ARG A 1 12 ? 6.980 -6.127 0.224 1.00 0.00 12 ARG A O 17
ATOM 5771 N N . SER A 1 13 ? 6.002 -4.230 -0.379 1.00 0.00 13 SER A N 17
ATOM 5772 C CA . SER A 1 13 ? 5.637 -4.722 -1.749 1.00 0.00 13 SER A CA 17
ATOM 5773 C C . SER A 1 13 ? 6.398 -3.953 -2.833 1.00 0.00 13 SER A C 17
ATOM 5774 O O . SER A 1 13 ? 6.805 -2.824 -2.632 1.00 0.00 13 SER A O 17
ATOM 5782 N N . ARG A 1 14 ? 6.557 -4.610 -3.957 1.00 0.00 14 ARG A N 17
ATOM 5783 C CA . ARG A 1 14 ? 7.275 -3.992 -5.114 1.00 0.00 14 ARG A CA 17
ATOM 5784 C C . ARG A 1 14 ? 6.436 -2.806 -5.617 1.00 0.00 14 ARG A C 17
ATOM 5785 O O . ARG A 1 14 ? 6.960 -1.860 -6.169 1.00 0.00 14 ARG A O 17
ATOM 5806 N N . GLN A 1 15 ? 5.148 -2.906 -5.404 1.00 0.00 15 GLN A N 17
ATOM 5807 C CA . GLN A 1 15 ? 4.204 -1.829 -5.831 1.00 0.00 15 GLN A CA 17
ATOM 5808 C C . GLN A 1 15 ? 4.540 -0.566 -5.023 1.00 0.00 15 GLN A C 17
ATOM 5809 O O . GLN A 1 15 ? 4.470 0.538 -5.528 1.00 0.00 15 GLN A O 17
ATOM 5823 N N . CYS A 1 16 ? 4.894 -0.799 -3.784 1.00 0.00 16 CYS A N 17
ATOM 5824 C CA . CYS A 1 16 ? 5.259 0.298 -2.848 1.00 0.00 16 CYS A CA 17
ATOM 5825 C C . CYS A 1 16 ? 6.736 0.708 -2.942 1.00 0.00 16 CYS A C 17
ATOM 5826 O O . CYS A 1 16 ? 7.102 1.765 -2.465 1.00 0.00 16 CYS A O 17
ATOM 5833 N N . LYS A 1 17 ? 7.540 -0.133 -3.546 1.00 0.00 17 LYS A N 17
ATOM 5834 C CA . LYS A 1 17 ? 9.000 0.160 -3.695 1.00 0.00 17 LYS A CA 17
ATOM 5835 C C . LYS A 1 17 ? 9.244 1.564 -4.306 1.00 0.00 17 LYS A C 17
ATOM 5836 O O . LYS A 1 17 ? 10.013 2.318 -3.738 1.00 0.00 17 LYS A O 17
ATOM 5870 N N . HIS A 1 19 ? 7.818 4.212 -4.029 1.00 0.00 19 HIS A N 17
ATOM 5871 C CA . HIS A 1 19 ? 7.174 5.311 -3.237 1.00 0.00 19 HIS A CA 17
ATOM 5872 C C . HIS A 1 19 ? 8.237 6.092 -2.466 1.00 0.00 19 HIS A C 17
ATOM 5873 O O . HIS A 1 19 ? 9.209 5.522 -2.010 1.00 0.00 19 HIS A O 17
ATOM 5887 N N . ARG A 1 20 ? 8.024 7.377 -2.334 1.00 0.00 20 ARG A N 17
ATOM 5888 C CA . ARG A 1 20 ? 8.997 8.245 -1.594 1.00 0.00 20 ARG A CA 17
ATOM 5889 C C . ARG A 1 20 ? 8.920 7.990 -0.075 1.00 0.00 20 ARG A C 17
ATOM 5890 O O . ARG A 1 20 ? 9.568 8.671 0.696 1.00 0.00 20 ARG A O 17
ATOM 5911 N N . CYS A 1 21 ? 8.128 7.015 0.299 1.00 0.00 21 CYS A N 17
ATOM 5912 C CA . CYS A 1 21 ? 7.947 6.644 1.737 1.00 0.00 21 CYS A CA 17
ATOM 5913 C C . CYS A 1 21 ? 8.479 5.218 1.946 1.00 0.00 21 CYS A C 17
ATOM 5914 O O . CYS A 1 21 ? 8.825 4.838 3.048 1.00 0.00 21 CYS A O 17
ATOM 5948 N N . ARG A 1 2 ? -2.724 5.046 -0.167 1.00 0.00 2 ARG A N 18
ATOM 5949 C CA . ARG A 1 2 ? -1.791 5.230 0.985 1.00 0.00 2 ARG A CA 18
ATOM 5950 C C . ARG A 1 2 ? -1.838 3.940 1.824 1.00 0.00 2 ARG A C 18
ATOM 5951 O O . ARG A 1 2 ? -2.248 3.931 2.970 1.00 0.00 2 ARG A O 18
ATOM 5972 N N . LEU A 1 3 ? -1.408 2.874 1.199 1.00 0.00 3 LEU A N 18
ATOM 5973 C CA . LEU A 1 3 ? -1.385 1.538 1.873 1.00 0.00 3 LEU A CA 18
ATOM 5974 C C . LEU A 1 3 ? 0.030 1.392 2.437 1.00 0.00 3 LEU A C 18
ATOM 5975 O O . LEU A 1 3 ? 0.251 1.156 3.606 1.00 0.00 3 LEU A O 18
ATOM 5991 N N . CYS A 1 4 ? 0.920 1.545 1.499 1.00 0.00 4 CYS A N 18
ATOM 5992 C CA . CYS A 1 4 ? 2.392 1.474 1.671 1.00 0.00 4 CYS A CA 18
ATOM 5993 C C . CYS A 1 4 ? 2.898 2.412 2.774 1.00 0.00 4 CYS A C 18
ATOM 5994 O O . CYS A 1 4 ? 3.449 1.979 3.768 1.00 0.00 4 CYS A O 18
ATOM 6001 N N . CYS A 1 5 ? 2.674 3.681 2.536 1.00 0.00 5 CYS A N 18
ATOM 6002 C CA . CYS A 1 5 ? 3.110 4.738 3.497 1.00 0.00 5 CYS A CA 18
ATOM 6003 C C . CYS A 1 5 ? 2.181 4.755 4.716 1.00 0.00 5 CYS A C 18
ATOM 6004 O O . CYS A 1 5 ? 2.616 5.036 5.817 1.00 0.00 5 CYS A O 18
ATOM 6011 N N . GLY A 1 6 ? 0.929 4.452 4.474 1.00 0.00 6 GLY A N 18
ATOM 6012 C CA . GLY A 1 6 ? -0.080 4.431 5.576 1.00 0.00 6 GLY A CA 18
ATOM 6013 C C . GLY A 1 6 ? 0.272 3.360 6.612 1.00 0.00 6 GLY A C 18
ATOM 6014 O O . GLY A 1 6 ? 0.086 3.562 7.797 1.00 0.00 6 GLY A O 18
ATOM 6018 N N . PHE A 1 7 ? 0.771 2.253 6.122 1.00 0.00 7 PHE A N 18
ATOM 6019 C CA . PHE A 1 7 ? 1.162 1.121 7.014 1.00 0.00 7 PHE A CA 18
ATOM 6020 C C . PHE A 1 7 ? 2.143 0.122 6.346 1.00 0.00 7 PHE A C 18
ATOM 6021 O O . PHE A 1 7 ? 2.039 -0.189 5.170 1.00 0.00 7 PHE A O 18
ATOM 6053 N N . LYS A 1 9 ? 2.709 -2.818 6.055 1.00 0.00 9 LYS A N 18
ATOM 6054 C CA . LYS A 1 9 ? 2.317 -4.119 5.443 1.00 0.00 9 LYS A CA 18
ATOM 6055 C C . LYS A 1 9 ? 2.400 -4.034 3.917 1.00 0.00 9 LYS A C 18
ATOM 6056 O O . LYS A 1 9 ? 2.758 -5.021 3.301 1.00 0.00 9 LYS A O 18
ATOM 6075 N N . SER A 1 10 ? 2.081 -2.896 3.334 1.00 0.00 10 SER A N 18
ATOM 6076 C CA . SER A 1 10 ? 2.168 -2.822 1.842 1.00 0.00 10 SER A CA 18
ATOM 6077 C C . SER A 1 10 ? 3.555 -2.314 1.432 1.00 0.00 10 SER A C 18
ATOM 6078 O O . SER A 1 10 ? 4.039 -2.650 0.375 1.00 0.00 10 SER A O 18
ATOM 6086 N N . CYS A 1 11 ? 4.144 -1.527 2.294 1.00 0.00 11 CYS A N 18
ATOM 6087 C CA . CYS A 1 11 ? 5.502 -0.920 2.085 1.00 0.00 11 CYS A CA 18
ATOM 6088 C C . CYS A 1 11 ? 6.571 -1.818 1.417 1.00 0.00 11 CYS A C 18
ATOM 6089 O O . CYS A 1 11 ? 7.381 -1.333 0.650 1.00 0.00 11 CYS A O 18
ATOM 6096 N N . ARG A 1 12 ? 6.542 -3.091 1.724 1.00 0.00 12 ARG A N 18
ATOM 6097 C CA . ARG A 1 12 ? 7.531 -4.065 1.145 1.00 0.00 12 ARG A CA 18
ATOM 6098 C C . ARG A 1 12 ? 7.190 -4.516 -0.291 1.00 0.00 12 ARG A C 18
ATOM 6099 O O . ARG A 1 12 ? 8.056 -4.960 -1.019 1.00 0.00 12 ARG A O 18
ATOM 6120 N N . SER A 1 13 ? 5.942 -4.385 -0.658 1.00 0.00 13 SER A N 18
ATOM 6121 C CA . SER A 1 13 ? 5.459 -4.782 -2.012 1.00 0.00 13 SER A CA 18
ATOM 6122 C C . SER A 1 13 ? 6.217 -4.077 -3.140 1.00 0.00 13 SER A C 18
ATOM 6123 O O . SER A 1 13 ? 6.801 -3.029 -2.940 1.00 0.00 13 SER A O 18
ATOM 6131 N N . ARG A 1 14 ? 6.173 -4.692 -4.295 1.00 0.00 14 ARG A N 18
ATOM 6132 C CA . ARG A 1 14 ? 6.860 -4.130 -5.498 1.00 0.00 14 ARG A CA 18
ATOM 6133 C C . ARG A 1 14 ? 6.127 -2.843 -5.907 1.00 0.00 14 ARG A C 18
ATOM 6134 O O . ARG A 1 14 ? 6.736 -1.913 -6.399 1.00 0.00 14 ARG A O 18
ATOM 6155 N N . GLN A 1 15 ? 4.836 -2.841 -5.684 1.00 0.00 15 GLN A N 18
ATOM 6156 C CA . GLN A 1 15 ? 3.986 -1.657 -6.025 1.00 0.00 15 GLN A CA 18
ATOM 6157 C C . GLN A 1 15 ? 4.396 -0.493 -5.110 1.00 0.00 15 GLN A C 18
ATOM 6158 O O . GLN A 1 15 ? 4.423 0.648 -5.529 1.00 0.00 15 GLN A O 18
ATOM 6172 N N . CYS A 1 16 ? 4.694 -0.846 -3.884 1.00 0.00 16 CYS A N 18
ATOM 6173 C CA . CYS A 1 16 ? 5.119 0.144 -2.851 1.00 0.00 16 CYS A CA 18
ATOM 6174 C C . CYS A 1 16 ? 6.612 0.487 -2.880 1.00 0.00 16 CYS A C 18
ATOM 6175 O O . CYS A 1 16 ? 7.020 1.506 -2.360 1.00 0.00 16 CYS A O 18
ATOM 6182 N N . LYS A 1 17 ? 7.377 -0.381 -3.486 1.00 0.00 17 LYS A N 18
ATOM 6183 C CA . LYS A 1 17 ? 8.855 -0.182 -3.591 1.00 0.00 17 LYS A CA 18
ATOM 6184 C C . LYS A 1 17 ? 9.290 1.202 -4.164 1.00 0.00 17 LYS A C 18
ATOM 6185 O O . LYS A 1 17 ? 10.218 1.783 -3.636 1.00 0.00 17 LYS A O 18
ATOM 6219 N N . HIS A 1 19 ? 7.752 3.970 -3.848 1.00 0.00 19 HIS A N 18
ATOM 6220 C CA . HIS A 1 19 ? 7.174 5.097 -3.044 1.00 0.00 19 HIS A CA 18
ATOM 6221 C C . HIS A 1 19 ? 8.258 5.858 -2.287 1.00 0.00 19 HIS A C 18
ATOM 6222 O O . HIS A 1 19 ? 9.253 5.288 -1.890 1.00 0.00 19 HIS A O 18
ATOM 6236 N N . ARG A 1 20 ? 8.028 7.133 -2.109 1.00 0.00 20 ARG A N 18
ATOM 6237 C CA . ARG A 1 20 ? 9.011 7.994 -1.383 1.00 0.00 20 ARG A CA 18
ATOM 6238 C C . ARG A 1 20 ? 9.060 7.631 0.111 1.00 0.00 20 ARG A C 18
ATOM 6239 O O . ARG A 1 20 ? 9.988 8.004 0.803 1.00 0.00 20 ARG A O 18
ATOM 6260 N N . CYS A 1 21 ? 8.058 6.911 0.555 1.00 0.00 21 CYS A N 18
ATOM 6261 C CA . CYS A 1 21 ? 7.977 6.484 1.989 1.00 0.00 21 CYS A CA 18
ATOM 6262 C C . CYS A 1 21 ? 8.571 5.076 2.140 1.00 0.00 21 CYS A C 18
ATOM 6263 O O . CYS A 1 21 ? 8.935 4.670 3.229 1.00 0.00 21 CYS A O 18
ATOM 6297 N N . ARG A 1 2 ? -4.239 4.820 3.032 1.00 0.00 2 ARG A N 19
ATOM 6298 C CA . ARG A 1 2 ? -3.215 4.657 4.113 1.00 0.00 2 ARG A CA 19
ATOM 6299 C C . ARG A 1 2 ? -2.576 3.259 4.000 1.00 0.00 2 ARG A C 19
ATOM 6300 O O . ARG A 1 2 ? -2.437 2.545 4.973 1.00 0.00 2 ARG A O 19
ATOM 6321 N N . LEU A 1 3 ? -2.201 2.925 2.790 1.00 0.00 3 LEU A N 19
ATOM 6322 C CA . LEU A 1 3 ? -1.562 1.611 2.485 1.00 0.00 3 LEU A CA 19
ATOM 6323 C C . LEU A 1 3 ? -0.028 1.739 2.489 1.00 0.00 3 LEU A C 19
ATOM 6324 O O . LEU A 1 3 ? 0.514 2.059 3.525 1.00 0.00 3 LEU A O 19
ATOM 6340 N N . CYS A 1 4 ? 0.628 1.488 1.381 1.00 0.00 4 CYS A N 19
ATOM 6341 C CA . CYS A 1 4 ? 2.121 1.580 1.241 1.00 0.00 4 CYS A CA 19
ATOM 6342 C C . CYS A 1 4 ? 2.729 2.687 2.116 1.00 0.00 4 CYS A C 19
ATOM 6343 O O . CYS A 1 4 ? 3.699 2.462 2.815 1.00 0.00 4 CYS A O 19
ATOM 6350 N N . CYS A 1 5 ? 2.128 3.847 2.048 1.00 0.00 5 CYS A N 19
ATOM 6351 C CA . CYS A 1 5 ? 2.632 5.001 2.847 1.00 0.00 5 CYS A CA 19
ATOM 6352 C C . CYS A 1 5 ? 2.108 4.996 4.292 1.00 0.00 5 CYS A C 19
ATOM 6353 O O . CYS A 1 5 ? 2.820 5.375 5.202 1.00 0.00 5 CYS A O 19
ATOM 6360 N N . GLY A 1 6 ? 0.882 4.565 4.462 1.00 0.00 6 GLY A N 19
ATOM 6361 C CA . GLY A 1 6 ? 0.259 4.515 5.822 1.00 0.00 6 GLY A CA 19
ATOM 6362 C C . GLY A 1 6 ? 0.916 3.502 6.770 1.00 0.00 6 GLY A C 19
ATOM 6363 O O . GLY A 1 6 ? 1.006 3.756 7.956 1.00 0.00 6 GLY A O 19
ATOM 6367 N N . PHE A 1 7 ? 1.356 2.392 6.231 1.00 0.00 7 PHE A N 19
ATOM 6368 C CA . PHE A 1 7 ? 2.011 1.339 7.067 1.00 0.00 7 PHE A CA 19
ATOM 6369 C C . PHE A 1 7 ? 2.881 0.360 6.242 1.00 0.00 7 PHE A C 19
ATOM 6370 O O . PHE A 1 7 ? 2.592 0.089 5.090 1.00 0.00 7 PHE A O 19
ATOM 6402 N N . LYS A 1 9 ? 3.426 -2.747 6.046 1.00 0.00 9 LYS A N 19
ATOM 6403 C CA . LYS A 1 9 ? 2.946 -4.048 5.492 1.00 0.00 9 LYS A CA 19
ATOM 6404 C C . LYS A 1 9 ? 2.676 -3.897 3.995 1.00 0.00 9 LYS A C 19
ATOM 6405 O O . LYS A 1 9 ? 2.891 -4.840 3.257 1.00 0.00 9 LYS A O 19
ATOM 6424 N N . SER A 1 10 ? 2.223 -2.736 3.575 1.00 0.00 10 SER A N 19
ATOM 6425 C CA . SER A 1 10 ? 1.963 -2.557 2.123 1.00 0.00 10 SER A CA 19
ATOM 6426 C C . SER A 1 10 ? 3.318 -2.341 1.427 1.00 0.00 10 SER A C 19
ATOM 6427 O O . SER A 1 10 ? 3.475 -2.746 0.293 1.00 0.00 10 SER A O 19
ATOM 6435 N N . CYS A 1 11 ? 4.260 -1.723 2.115 1.00 0.00 11 CYS A N 19
ATOM 6436 C CA . CYS A 1 11 ? 5.616 -1.477 1.508 1.00 0.00 11 CYS A CA 19
ATOM 6437 C C . CYS A 1 11 ? 6.351 -2.765 1.095 1.00 0.00 11 CYS A C 19
ATOM 6438 O O . CYS A 1 11 ? 7.393 -2.696 0.471 1.00 0.00 11 CYS A O 19
ATOM 6445 N N . ARG A 1 12 ? 5.794 -3.898 1.444 1.00 0.00 12 ARG A N 19
ATOM 6446 C CA . ARG A 1 12 ? 6.437 -5.201 1.086 1.00 0.00 12 ARG A CA 19
ATOM 6447 C C . ARG A 1 12 ? 6.148 -5.522 -0.396 1.00 0.00 12 ARG A C 19
ATOM 6448 O O . ARG A 1 12 ? 6.714 -6.439 -0.959 1.00 0.00 12 ARG A O 19
ATOM 6469 N N . SER A 1 13 ? 5.270 -4.740 -0.974 1.00 0.00 13 SER A N 19
ATOM 6470 C CA . SER A 1 13 ? 4.882 -4.914 -2.404 1.00 0.00 13 SER A CA 19
ATOM 6471 C C . SER A 1 13 ? 5.913 -4.218 -3.300 1.00 0.00 13 SER A C 19
ATOM 6472 O O . SER A 1 13 ? 6.437 -3.176 -2.955 1.00 0.00 13 SER A O 19
ATOM 6480 N N . ARG A 1 14 ? 6.164 -4.831 -4.430 1.00 0.00 14 ARG A N 19
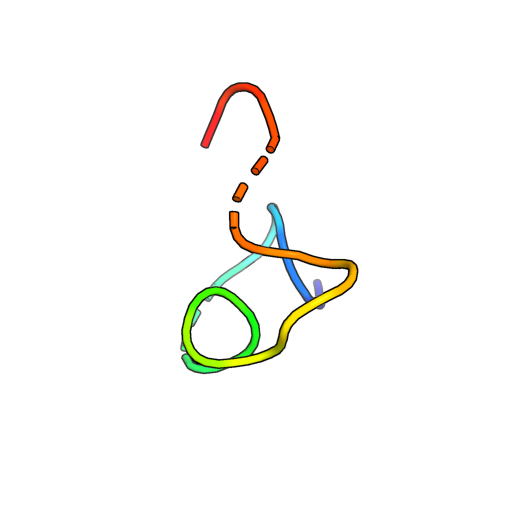ATOM 6481 C CA . ARG A 1 14 ? 7.144 -4.276 -5.415 1.00 0.00 14 ARG A CA 19
ATOM 6482 C C . ARG A 1 14 ? 6.593 -2.938 -5.946 1.00 0.00 14 ARG A C 19
ATOM 6483 O O . ARG A 1 14 ? 7.337 -2.067 -6.352 1.00 0.00 14 ARG A O 19
ATOM 6504 N N . GLN A 1 15 ? 5.287 -2.839 -5.917 1.00 0.00 15 GLN A N 19
ATOM 6505 C CA . GLN A 1 15 ? 4.569 -1.616 -6.388 1.00 0.00 15 GLN A CA 19
ATOM 6506 C C . GLN A 1 15 ? 4.769 -0.495 -5.356 1.00 0.00 15 GLN A C 19
ATOM 6507 O O . GLN A 1 15 ? 4.907 0.658 -5.717 1.00 0.00 15 GLN A O 19
ATOM 6521 N N . CYS A 1 16 ? 4.781 -0.876 -4.102 1.00 0.00 16 CYS A N 19
ATOM 6522 C CA . CYS A 1 16 ? 4.966 0.117 -3.001 1.00 0.00 16 CYS A CA 19
ATOM 6523 C C . CYS A 1 16 ? 6.427 0.522 -2.770 1.00 0.00 16 CYS A C 19
ATOM 6524 O O . CYS A 1 16 ? 6.685 1.591 -2.252 1.00 0.00 16 CYS A O 19
ATOM 6531 N N . LYS A 1 17 ? 7.333 -0.341 -3.155 1.00 0.00 17 LYS A N 19
ATOM 6532 C CA . LYS A 1 17 ? 8.794 -0.064 -2.985 1.00 0.00 17 LYS A CA 19
ATOM 6533 C C . LYS A 1 17 ? 9.174 1.337 -3.526 1.00 0.00 17 LYS A C 19
ATOM 6534 O O . LYS A 1 17 ? 9.748 2.110 -2.780 1.00 0.00 17 LYS A O 19
ATOM 6568 N N . HIS A 1 19 ? 7.759 3.974 -3.746 1.00 0.00 19 HIS A N 19
ATOM 6569 C CA . HIS A 1 19 ? 7.121 5.126 -3.036 1.00 0.00 19 HIS A CA 19
ATOM 6570 C C . HIS A 1 19 ? 8.135 5.852 -2.163 1.00 0.00 19 HIS A C 19
ATOM 6571 O O . HIS A 1 19 ? 8.992 5.231 -1.569 1.00 0.00 19 HIS A O 19
ATOM 6585 N N . ARG A 1 20 ? 7.993 7.152 -2.120 1.00 0.00 20 ARG A N 19
ATOM 6586 C CA . ARG A 1 20 ? 8.908 8.010 -1.306 1.00 0.00 20 ARG A CA 19
ATOM 6587 C C . ARG A 1 20 ? 8.656 7.760 0.190 1.00 0.00 20 ARG A C 19
ATOM 6588 O O . ARG A 1 20 ? 9.466 8.114 1.026 1.00 0.00 20 ARG A O 19
ATOM 6609 N N . CYS A 1 21 ? 7.530 7.149 0.469 1.00 0.00 21 CYS A N 19
ATOM 6610 C CA . CYS A 1 21 ? 7.139 6.833 1.878 1.00 0.00 21 CYS A CA 19
ATOM 6611 C C . CYS A 1 21 ? 7.844 5.541 2.315 1.00 0.00 21 CYS A C 19
ATOM 6612 O O . CYS A 1 21 ? 8.127 5.349 3.481 1.00 0.00 21 CYS A O 19
ATOM 6646 N N . ARG A 1 2 ? -3.651 5.763 2.135 1.00 0.00 2 ARG A N 20
ATOM 6647 C CA . ARG A 1 2 ? -2.419 5.608 2.968 1.00 0.00 2 ARG A CA 20
ATOM 6648 C C . ARG A 1 2 ? -2.094 4.108 3.121 1.00 0.00 2 ARG A C 20
ATOM 6649 O O . ARG A 1 2 ? -2.048 3.559 4.203 1.00 0.00 2 ARG A O 20
ATOM 6670 N N . LEU A 1 3 ? -1.871 3.489 1.989 1.00 0.00 3 LEU A N 20
ATOM 6671 C CA . LEU A 1 3 ? -1.543 2.031 1.936 1.00 0.00 3 LEU A CA 20
ATOM 6672 C C . LEU A 1 3 ? -0.066 1.816 2.333 1.00 0.00 3 LEU A C 20
ATOM 6673 O O . LEU A 1 3 ? 0.274 1.910 3.495 1.00 0.00 3 LEU A O 20
ATOM 6689 N N . CYS A 1 4 ? 0.750 1.528 1.355 1.00 0.00 4 CYS A N 20
ATOM 6690 C CA . CYS A 1 4 ? 2.214 1.286 1.512 1.00 0.00 4 CYS A CA 20
ATOM 6691 C C . CYS A 1 4 ? 2.943 2.331 2.368 1.00 0.00 4 CYS A C 20
ATOM 6692 O O . CYS A 1 4 ? 3.627 2.007 3.319 1.00 0.00 4 CYS A O 20
ATOM 6699 N N . CYS A 1 5 ? 2.749 3.562 1.968 1.00 0.00 5 CYS A N 20
ATOM 6700 C CA . CYS A 1 5 ? 3.394 4.718 2.662 1.00 0.00 5 CYS A CA 20
ATOM 6701 C C . CYS A 1 5 ? 2.678 5.088 3.965 1.00 0.00 5 CYS A C 20
ATOM 6702 O O . CYS A 1 5 ? 3.228 5.792 4.789 1.00 0.00 5 CYS A O 20
ATOM 6709 N N . GLY A 1 6 ? 1.472 4.601 4.113 1.00 0.00 6 GLY A N 20
ATOM 6710 C CA . GLY A 1 6 ? 0.685 4.894 5.347 1.00 0.00 6 GLY A CA 20
ATOM 6711 C C . GLY A 1 6 ? 1.020 3.865 6.431 1.00 0.00 6 GLY A C 20
ATOM 6712 O O . GLY A 1 6 ? 0.998 4.179 7.605 1.00 0.00 6 GLY A O 20
ATOM 6716 N N . PHE A 1 7 ? 1.320 2.667 5.992 1.00 0.00 7 PHE A N 20
ATOM 6717 C CA . PHE A 1 7 ? 1.668 1.561 6.932 1.00 0.00 7 PHE A CA 20
ATOM 6718 C C . PHE A 1 7 ? 2.445 0.387 6.272 1.00 0.00 7 PHE A C 20
ATOM 6719 O O . PHE A 1 7 ? 2.197 -0.003 5.140 1.00 0.00 7 PHE A O 20
ATOM 6751 N N . LYS A 1 9 ? 2.497 -2.557 6.266 1.00 0.00 9 LYS A N 20
ATOM 6752 C CA . LYS A 1 9 ? 1.792 -3.808 5.867 1.00 0.00 9 LYS A CA 20
ATOM 6753 C C . LYS A 1 9 ? 1.930 -3.985 4.355 1.00 0.00 9 LYS A C 20
ATOM 6754 O O . LYS A 1 9 ? 2.138 -5.095 3.903 1.00 0.00 9 LYS A O 20
ATOM 6773 N N . SER A 1 10 ? 1.815 -2.901 3.613 1.00 0.00 10 SER A N 20
ATOM 6774 C CA . SER A 1 10 ? 1.941 -3.040 2.127 1.00 0.00 10 SER A CA 20
ATOM 6775 C C . SER A 1 10 ? 3.365 -2.743 1.629 1.00 0.00 10 SER A C 20
ATOM 6776 O O . SER A 1 10 ? 3.812 -3.347 0.675 1.00 0.00 10 SER A O 20
ATOM 6784 N N . CYS A 1 11 ? 4.017 -1.833 2.309 1.00 0.00 11 CYS A N 20
ATOM 6785 C CA . CYS A 1 11 ? 5.421 -1.372 2.007 1.00 0.00 11 CYS A CA 20
ATOM 6786 C C . CYS A 1 11 ? 6.442 -2.391 1.456 1.00 0.00 11 CYS A C 20
ATOM 6787 O O . CYS A 1 11 ? 7.352 -2.008 0.747 1.00 0.00 11 CYS A O 20
ATOM 6794 N N . ARG A 1 12 ? 6.268 -3.645 1.785 1.00 0.00 12 ARG A N 20
ATOM 6795 C CA . ARG A 1 12 ? 7.209 -4.714 1.309 1.00 0.00 12 ARG A CA 20
ATOM 6796 C C . ARG A 1 12 ? 6.929 -5.149 -0.152 1.00 0.00 12 ARG A C 20
ATOM 6797 O O . ARG A 1 12 ? 7.577 -6.038 -0.667 1.00 0.00 12 ARG A O 20
ATOM 6818 N N . SER A 1 13 ? 5.981 -4.508 -0.788 1.00 0.00 13 SER A N 20
ATOM 6819 C CA . SER A 1 13 ? 5.630 -4.859 -2.201 1.00 0.00 13 SER A CA 20
ATOM 6820 C C . SER A 1 13 ? 6.447 -4.076 -3.239 1.00 0.00 13 SER A C 20
ATOM 6821 O O . SER A 1 13 ? 6.958 -3.004 -2.976 1.00 0.00 13 SER A O 20
ATOM 6829 N N . ARG A 1 14 ? 6.532 -4.671 -4.402 1.00 0.00 14 ARG A N 20
ATOM 6830 C CA . ARG A 1 14 ? 7.280 -4.055 -5.541 1.00 0.00 14 ARG A CA 20
ATOM 6831 C C . ARG A 1 14 ? 6.484 -2.810 -5.957 1.00 0.00 14 ARG A C 20
ATOM 6832 O O . ARG A 1 14 ? 7.044 -1.816 -6.377 1.00 0.00 14 ARG A O 20
ATOM 6853 N N . GLN A 1 15 ? 5.184 -2.924 -5.819 1.00 0.00 15 GLN A N 20
ATOM 6854 C CA . GLN A 1 15 ? 4.258 -1.806 -6.172 1.00 0.00 15 GLN A CA 20
ATOM 6855 C C . GLN A 1 15 ? 4.494 -0.668 -5.162 1.00 0.00 15 GLN A C 20
ATOM 6856 O O . GLN A 1 15 ? 4.254 0.486 -5.459 1.00 0.00 15 GLN A O 20
ATOM 6870 N N . CYS A 1 16 ? 4.956 -1.054 -3.995 1.00 0.00 16 CYS A N 20
ATOM 6871 C CA . CYS A 1 16 ? 5.244 -0.080 -2.903 1.00 0.00 16 CYS A CA 20
ATOM 6872 C C . CYS A 1 16 ? 6.669 0.484 -2.982 1.00 0.00 16 CYS A C 20
ATOM 6873 O O . CYS A 1 16 ? 6.955 1.508 -2.390 1.00 0.00 16 CYS A O 20
ATOM 6880 N N . LYS A 1 17 ? 7.521 -0.201 -3.705 1.00 0.00 17 LYS A N 20
ATOM 6881 C CA . LYS A 1 17 ? 8.939 0.253 -3.855 1.00 0.00 17 LYS A CA 20
ATOM 6882 C C . LYS A 1 17 ? 9.094 1.735 -4.312 1.00 0.00 17 LYS A C 20
ATOM 6883 O O . LYS A 1 17 ? 9.913 2.436 -3.752 1.00 0.00 17 LYS A O 20
ATOM 6917 N N . HIS A 1 19 ? 7.372 4.226 -3.661 1.00 0.00 19 HIS A N 20
ATOM 6918 C CA . HIS A 1 19 ? 6.730 5.197 -2.714 1.00 0.00 19 HIS A CA 20
ATOM 6919 C C . HIS A 1 19 ? 7.773 6.005 -1.945 1.00 0.00 19 HIS A C 20
ATOM 6920 O O . HIS A 1 19 ? 8.867 5.541 -1.697 1.00 0.00 19 HIS A O 20
ATOM 6934 N N . ARG A 1 20 ? 7.387 7.201 -1.589 1.00 0.00 20 ARG A N 20
ATOM 6935 C CA . ARG A 1 20 ? 8.291 8.123 -0.833 1.00 0.00 20 ARG A CA 20
ATOM 6936 C C . ARG A 1 20 ? 8.657 7.561 0.549 1.00 0.00 20 ARG A C 20
ATOM 6937 O O . ARG A 1 20 ? 9.657 7.945 1.123 1.00 0.00 20 ARG A O 20
ATOM 6958 N N . CYS A 1 21 ? 7.831 6.666 1.035 1.00 0.00 21 CYS A N 20
ATOM 6959 C CA . CYS A 1 21 ? 8.065 6.034 2.373 1.00 0.00 21 CYS A CA 20
ATOM 6960 C C . CYS A 1 21 ? 8.758 4.670 2.243 1.00 0.00 21 CYS A C 20
ATOM 6961 O O . CYS A 1 21 ? 9.318 4.184 3.207 1.00 0.00 21 CYS A O 20
#